Protein AF-A0A224YDE0-F1 (afdb_monomer_lite)

InterPro domains:
  IPR012674 Calycin [G3DSA:2.40.128.20] (40-228)

Secondary structure (DSSP, 8-state):
--------------------PPPPSS--TTGGGGG--THHHHT-SS-EEEEEE-TT--TTT-EEEEE-EEEEETTEEEEEEEEEE--TT-SS-EEEEEEEEEEEE--TTS--EEEEES-HHHHHH----------------------------------EEEEEEEE-SSEEEEE---TTS-B-EEEEEEGGGSSS--HHHHHHHHHHBPSP-B-HHHHHHHHHHHHHHHHHHHHS-------

Sequence (243 aa):
MLGILTCLLADVVVRAAAATAEPPMYADSYEAYRYEDASKVLQYTDDIYLYRASYGWGPGNTRCMKSTFLKKEGKMVHRTLEYYGIPVQSTQFQYNVMNLWMKVIKPEKSQPYIYASQEKNKVQKKTPEKLKDKQTDMVPTVVAPRAEDDEETTVSQKDYVEYVLYADDKCVLIGHYNQTGRVACYLWVTSAAVNNPLSHCNFIITALCVNPIYNAYKYEEKTCKDFDVIFKRQHSPRIQAPV

Foldseek 3Di:
DDDDDDDPDDPPPPPPPPPCDPPDPDDDPCPQLVFQDCQLVLPPQAKKWQFKWFPPDDCAAWARWIKHWDDDDDQKTWIKTWTWGAPPPGPDTAIDIATKIWGWADAPSDFIKIKIFSDPVVRVPDHRDHPPPPPPPPDPDDDDDDDDDPDPDDPPRDIDIWTWSGDDNFKTKTFDDDPVQATTIIIMGGPVCSVPPDPVSVVSCVRRHHDDMDRRCVVCVVVVVVCCVVHVVVVPPPPPPDD

Organism: NCBI:txid60191

pLDDT: mean 84.54, std 17.46, range [41.81, 98.75]

Structure (mmCIF, N/CA/C/O backbone):
data_AF-A0A224YDE0-F1
#
_entry.id   AF-A0A224YDE0-F1
#
loop_
_atom_site.group_PDB
_atom_site.id
_atom_site.type_symbol
_atom_site.label_atom_id
_atom_site.label_alt_id
_atom_site.label_comp_id
_atom_site.label_asym_id
_atom_site.label_entity_id
_atom_site.label_seq_id
_atom_site.pdbx_PDB_ins_code
_atom_site.Cartn_x
_atom_site.Cartn_y
_atom_site.Cartn_z
_atom_site.occupancy
_atom_site.B_iso_or_equiv
_atom_site.auth_seq_id
_atom_site.auth_comp_id
_atom_site.auth_asym_id
_atom_site.auth_atom_id
_atom_site.pdbx_PDB_model_num
ATOM 1 N N . MET A 1 1 ? -36.334 -48.550 54.888 1.00 48.16 1 MET A N 1
ATOM 2 C CA . MET A 1 1 ? -35.371 -47.428 54.839 1.00 48.16 1 MET A CA 1
ATOM 3 C C . MET A 1 1 ? -35.559 -46.765 53.480 1.00 48.16 1 MET A C 1
ATOM 5 O O . MET A 1 1 ? -35.032 -47.285 52.515 1.00 48.16 1 MET A O 1
ATOM 9 N N . LEU A 1 2 ? -36.515 -45.868 53.228 1.00 50.66 2 LEU A N 1
ATOM 10 C CA . LEU A 1 2 ? -36.847 -44.567 53.834 1.00 50.66 2 LEU A CA 1
ATOM 11 C C . LEU A 1 2 ? -35.648 -43.609 53.963 1.00 50.66 2 LEU A C 1
ATOM 13 O O . LEU A 1 2 ? -34.835 -43.768 54.865 1.00 50.66 2 LEU A O 1
ATOM 17 N N . GLY A 1 3 ? -35.610 -42.626 53.057 1.00 49.12 3 GLY A N 1
ATOM 18 C CA . GLY A 1 3 ? -34.755 -41.433 53.031 1.00 49.12 3 GLY A CA 1
ATOM 19 C C . GLY A 1 3 ? -35.000 -40.697 51.698 1.00 49.12 3 GLY A C 1
ATOM 20 O O . GLY A 1 3 ? -34.479 -41.149 50.688 1.00 49.12 3 GLY A O 1
ATOM 21 N N . ILE A 1 4 ? -35.989 -39.796 51.538 1.00 53.03 4 ILE A N 1
ATOM 22 C CA . ILE A 1 4 ? -36.041 -38.385 52.007 1.00 53.03 4 ILE A CA 1
ATOM 23 C C . ILE A 1 4 ? -34.818 -37.632 51.444 1.00 53.03 4 ILE A C 1
ATOM 25 O O . ILE A 1 4 ? -33.706 -38.076 51.672 1.00 53.03 4 ILE A O 1
ATOM 29 N N . LEU A 1 5 ? -34.857 -36.491 50.756 1.00 53.78 5 LEU A N 1
ATOM 30 C CA . LEU A 1 5 ? -35.859 -35.497 50.366 1.00 53.78 5 LEU A CA 1
ATOM 31 C C . LEU A 1 5 ? -35.017 -34.342 49.768 1.00 53.78 5 LEU A C 1
ATOM 33 O O . LEU A 1 5 ? -33.887 -34.132 50.203 1.00 53.78 5 LEU A O 1
ATOM 37 N N . THR A 1 6 ? -35.598 -33.554 48.860 1.00 55.84 6 THR A N 1
ATOM 38 C CA . THR A 1 6 ? -35.250 -32.141 48.571 1.00 55.84 6 THR A CA 1
ATOM 39 C C . THR A 1 6 ? -33.840 -31.783 48.080 1.00 55.84 6 THR A C 1
ATOM 41 O O . THR A 1 6 ? -32.886 -31.741 48.844 1.00 55.84 6 THR A O 1
ATOM 44 N N . CYS A 1 7 ? -33.773 -31.289 46.840 1.00 50.59 7 CYS A N 1
ATOM 45 C CA . CYS A 1 7 ? -33.556 -29.853 46.616 1.00 50.59 7 CYS A CA 1
ATOM 46 C C . CYS A 1 7 ? -33.942 -29.477 45.177 1.00 50.59 7 CYS A C 1
ATOM 48 O O . CYS A 1 7 ? -33.133 -29.506 44.255 1.00 50.59 7 CYS A O 1
ATOM 50 N N . LEU A 1 8 ? -35.221 -29.129 45.013 1.00 54.94 8 LEU A N 1
ATOM 51 C CA . LEU A 1 8 ? -35.714 -28.265 43.942 1.00 54.94 8 LEU A CA 1
ATOM 52 C C . LEU A 1 8 ? -35.109 -26.872 44.168 1.00 54.94 8 LEU A C 1
ATOM 54 O O . LEU A 1 8 ? -35.674 -26.069 44.907 1.00 54.94 8 LEU A O 1
ATOM 58 N N . LEU A 1 9 ? -33.940 -26.599 43.591 1.00 59.00 9 LEU A N 1
ATOM 59 C CA . LEU A 1 9 ? -33.462 -25.227 43.455 1.00 59.00 9 LEU A CA 1
ATOM 60 C C . LEU A 1 9 ? -34.018 -24.676 42.149 1.00 59.00 9 LEU A C 1
ATOM 62 O O . LEU A 1 9 ? -33.768 -25.202 41.070 1.00 59.00 9 LEU A O 1
ATOM 66 N N . ALA A 1 10 ? -34.857 -23.662 42.314 1.00 54.78 10 ALA A N 1
ATOM 67 C CA . ALA A 1 10 ? -35.590 -22.979 41.276 1.00 54.78 10 ALA A CA 1
ATOM 68 C C . ALA A 1 10 ? -34.650 -22.435 40.192 1.00 54.78 10 ALA A C 1
ATOM 70 O O . ALA A 1 10 ? -33.786 -21.603 40.474 1.00 54.78 10 ALA A O 1
ATOM 71 N N . ASP A 1 11 ? -34.888 -22.850 38.948 1.00 53.88 11 ASP A N 1
ATOM 72 C CA . ASP A 1 11 ? -34.455 -22.123 37.762 1.00 53.88 11 ASP A CA 1
ATOM 73 C C . ASP A 1 11 ? -35.135 -20.750 37.771 1.00 53.88 11 ASP A C 1
ATOM 75 O O . ASP A 1 11 ? -36.238 -20.555 37.251 1.00 53.88 11 ASP A O 1
ATOM 79 N N . VAL A 1 12 ? -34.485 -19.772 38.400 1.00 57.97 12 VAL A N 1
ATOM 80 C CA . VAL A 1 12 ? -34.820 -18.363 38.217 1.00 57.97 12 VAL A CA 1
ATOM 81 C C . VAL A 1 12 ? -34.374 -18.001 36.805 1.00 57.97 12 VAL A C 1
ATOM 83 O O . VAL A 1 12 ? -33.272 -17.507 36.573 1.00 57.97 12 VAL A O 1
ATOM 86 N N . VAL A 1 13 ? -35.241 -18.287 35.835 1.00 63.78 13 VAL A N 1
ATOM 87 C CA . VAL A 1 13 ? -35.118 -17.795 34.466 1.00 63.78 13 VAL A CA 1
ATOM 88 C C . VAL A 1 13 ? -35.335 -16.284 34.522 1.00 63.78 13 VAL A C 1
ATOM 90 O O . VAL A 1 13 ? -36.449 -15.787 34.350 1.00 63.78 13 VAL A O 1
ATOM 93 N N . VAL A 1 14 ? -34.263 -15.533 34.784 1.00 60.72 14 VAL A N 1
ATOM 94 C CA . VAL A 1 14 ? -34.225 -14.088 34.551 1.00 60.72 14 VAL A CA 1
ATOM 95 C C . VAL A 1 14 ? -34.320 -13.897 33.040 1.00 60.72 14 VAL A C 1
ATOM 97 O O . VAL A 1 14 ? -33.318 -13.849 32.330 1.00 60.72 14 VAL A O 1
ATOM 100 N N . ARG A 1 15 ? -35.551 -13.830 32.520 1.00 54.84 15 ARG A N 1
ATOM 101 C CA . ARG A 1 15 ? -35.815 -13.286 31.189 1.00 54.84 15 ARG A CA 1
ATOM 102 C C . ARG A 1 15 ? -35.484 -11.803 31.267 1.00 54.84 15 ARG A C 1
ATOM 104 O O . ARG A 1 15 ? -36.350 -10.988 31.570 1.00 54.84 15 ARG A O 1
ATOM 111 N N . ALA A 1 16 ? -34.216 -11.465 31.047 1.00 64.19 16 ALA A N 1
ATOM 112 C CA . ALA A 1 16 ? -33.833 -10.109 30.711 1.00 64.19 16 ALA A CA 1
ATOM 113 C C . ALA A 1 16 ? -34.690 -9.721 29.503 1.00 64.19 16 ALA A C 1
ATOM 115 O O . ALA A 1 16 ? -34.541 -10.291 28.421 1.00 64.19 16 ALA A O 1
ATOM 116 N N . ALA A 1 17 ? -35.665 -8.838 29.723 1.00 59.81 17 ALA A N 1
ATOM 117 C CA . ALA A 1 17 ? -36.426 -8.242 28.647 1.00 59.81 17 ALA A CA 1
ATOM 118 C C . ALA A 1 17 ? -35.399 -7.560 27.746 1.00 59.81 17 ALA A C 1
ATOM 120 O O . ALA A 1 17 ? -34.781 -6.572 28.142 1.00 59.81 17 ALA A O 1
ATOM 121 N N . ALA A 1 18 ? -35.149 -8.155 26.580 1.00 61.69 18 ALA A N 1
ATOM 122 C CA . ALA A 1 18 ? -34.363 -7.533 25.539 1.00 61.69 18 ALA A CA 1
ATOM 123 C C . ALA A 1 18 ? -35.108 -6.251 25.178 1.00 61.69 18 ALA A C 1
ATOM 125 O O . ALA A 1 18 ? -36.126 -6.296 24.489 1.00 61.69 18 ALA A O 1
ATOM 126 N N . ALA A 1 19 ? -34.661 -5.130 25.742 1.00 59.41 19 ALA A N 1
ATOM 127 C CA . ALA A 1 19 ? -35.129 -3.821 25.349 1.00 59.41 19 ALA A CA 1
ATOM 128 C C . ALA A 1 19 ? -34.914 -3.743 23.838 1.00 59.41 19 ALA A C 1
ATOM 130 O O . ALA A 1 19 ? -33.778 -3.782 23.362 1.00 59.41 19 ALA A O 1
ATOM 131 N N . THR A 1 20 ? -36.013 -3.743 23.089 1.00 64.94 20 THR A N 1
ATOM 132 C CA . THR A 1 20 ? -36.015 -3.600 21.639 1.00 64.94 20 THR A CA 1
ATOM 133 C C . THR A 1 20 ? -35.614 -2.165 21.340 1.00 64.94 20 THR A C 1
ATOM 135 O O . THR A 1 20 ? -36.468 -1.303 21.152 1.00 64.94 20 THR A O 1
ATOM 138 N N . ALA A 1 21 ? -34.312 -1.884 21.398 1.00 80.56 21 ALA A N 1
ATOM 139 C CA . ALA A 1 21 ? -33.768 -0.647 20.875 1.00 80.56 21 ALA A CA 1
ATOM 140 C C . ALA A 1 21 ? -34.196 -0.561 19.408 1.00 80.56 21 ALA A C 1
ATOM 142 O O . ALA A 1 21 ? -33.912 -1.471 18.624 1.00 80.56 21 ALA A O 1
ATOM 143 N N . GLU A 1 22 ? -34.942 0.489 19.069 1.00 80.75 22 GLU A N 1
ATOM 144 C CA . GLU A 1 22 ? -35.289 0.770 17.683 1.00 80.75 22 GLU A CA 1
ATOM 145 C C . GLU A 1 22 ? -33.997 0.821 16.855 1.00 80.75 22 GLU A C 1
ATOM 147 O O . GLU A 1 22 ? -32.983 1.353 17.330 1.00 80.75 22 GLU A O 1
ATOM 152 N N . PRO A 1 23 ? -33.983 0.227 15.649 1.00 85.00 23 PRO A N 1
ATOM 153 C CA . PRO A 1 23 ? -32.794 0.245 14.815 1.00 85.00 23 PRO A CA 1
ATOM 154 C C . PRO A 1 23 ? -32.394 1.702 14.537 1.00 85.00 23 PRO A C 1
ATOM 156 O O . PRO A 1 23 ? -33.268 2.537 14.284 1.00 85.00 23 PRO A O 1
ATOM 159 N N . PRO A 1 24 ? -31.093 2.037 14.585 1.00 90.06 24 PRO A N 1
ATOM 160 C CA . PRO A 1 24 ? -30.657 3.400 14.328 1.00 90.06 24 PRO A CA 1
ATOM 161 C C . PRO A 1 24 ? -31.049 3.817 12.904 1.00 90.06 24 PRO A C 1
ATOM 163 O O . PRO A 1 24 ? -30.897 3.049 11.957 1.00 90.06 24 PRO A O 1
ATOM 166 N N . MET A 1 25 ? -31.539 5.051 12.749 1.00 93.50 25 MET A N 1
ATOM 167 C CA . MET A 1 25 ? -31.924 5.607 11.442 1.00 93.50 25 MET A CA 1
ATOM 168 C C . MET A 1 25 ? -30.723 5.769 10.492 1.00 93.50 25 MET A C 1
ATOM 170 O O . MET A 1 25 ? -30.889 5.730 9.274 1.00 93.50 25 MET A O 1
ATOM 174 N N . TYR A 1 26 ? -29.520 5.950 11.041 1.00 93.25 26 TYR A N 1
ATOM 175 C CA . TYR A 1 26 ? -28.285 6.134 10.285 1.00 93.25 26 TYR A CA 1
ATOM 176 C C . TYR A 1 26 ? -27.288 5.015 10.572 1.00 93.25 26 TYR A C 1
ATOM 178 O O . TYR A 1 26 ? -27.276 4.439 11.661 1.00 93.25 26 TYR A O 1
ATOM 186 N N . ALA A 1 27 ? -26.427 4.748 9.591 1.00 91.69 27 ALA A N 1
ATOM 187 C CA . ALA A 1 27 ? -25.264 3.893 9.775 1.00 91.69 27 ALA A CA 1
ATOM 188 C C . ALA A 1 27 ? -24.344 4.448 10.877 1.00 91.69 27 ALA A C 1
ATOM 190 O O . ALA A 1 27 ? -24.279 5.659 11.106 1.00 91.69 27 ALA A O 1
ATOM 191 N N . ASP A 1 28 ? -23.611 3.555 11.540 1.00 92.25 28 ASP A N 1
ATOM 192 C CA . ASP A 1 28 ? -22.558 3.946 12.477 1.00 92.25 28 ASP A CA 1
ATOM 193 C C . ASP A 1 28 ? -21.492 4.750 11.713 1.00 92.25 28 ASP A C 1
ATOM 195 O O . ASP A 1 28 ? -20.970 4.297 10.692 1.00 92.25 28 ASP A O 1
ATOM 199 N N . SER A 1 29 ? -21.143 5.942 12.209 1.00 89.69 29 SER A N 1
ATOM 200 C CA . SER A 1 29 ? -20.132 6.815 11.592 1.00 89.69 29 SER A CA 1
ATOM 201 C C . SER A 1 29 ? -18.760 6.149 11.443 1.00 89.69 29 SER A C 1
ATOM 203 O O . SER A 1 29 ? -17.932 6.614 10.665 1.00 89.69 29 SER A O 1
ATOM 205 N N . TYR A 1 30 ? -18.508 5.070 12.186 1.00 93.12 30 TYR A N 1
ATOM 206 C CA . TYR A 1 30 ? -17.271 4.295 12.163 1.00 93.12 30 TYR A CA 1
ATOM 207 C C . TYR A 1 30 ? -17.416 2.943 11.451 1.00 93.12 30 TYR A C 1
ATOM 209 O O . TYR A 1 30 ? -16.475 2.146 11.454 1.00 93.12 30 TYR A O 1
ATOM 217 N N . GLU A 1 31 ? -18.569 2.658 10.835 1.00 94.62 31 GLU A N 1
ATOM 218 C CA . GLU A 1 31 ? -18.805 1.400 10.121 1.00 94.62 31 GLU A CA 1
ATOM 219 C C . GLU A 1 31 ? -17.802 1.195 8.980 1.00 94.62 31 GLU A C 1
ATOM 221 O O . GLU A 1 31 ? -17.305 0.084 8.793 1.00 94.62 31 GLU A O 1
ATOM 226 N N . ALA A 1 32 ? -17.438 2.273 8.279 1.00 93.00 32 ALA A N 1
ATOM 227 C CA . ALA A 1 32 ? -16.471 2.243 7.183 1.00 93.00 32 ALA A CA 1
ATOM 228 C C . ALA A 1 32 ? -15.125 1.619 7.596 1.00 93.00 32 ALA A C 1
ATOM 230 O O . ALA A 1 32 ? -14.567 0.807 6.860 1.00 93.00 32 ALA A O 1
ATOM 231 N N . TYR A 1 33 ? -14.654 1.888 8.820 1.00 94.75 33 TYR A N 1
ATOM 232 C CA . TYR A 1 33 ? -13.358 1.408 9.318 1.00 94.75 33 TYR A CA 1
ATOM 233 C C . TYR A 1 33 ? -13.290 -0.119 9.464 1.00 94.75 33 TYR A C 1
ATOM 235 O O . TYR A 1 33 ? -12.202 -0.694 9.559 1.00 94.75 33 TYR A O 1
ATOM 243 N N . ARG A 1 34 ? -14.438 -0.812 9.440 1.00 95.00 34 ARG A N 1
ATOM 244 C CA . ARG A 1 34 ? -14.499 -2.284 9.411 1.00 95.00 34 ARG A CA 1
ATOM 245 C C . ARG A 1 34 ? -13.979 -2.862 8.094 1.00 95.00 34 ARG A C 1
ATOM 247 O O . ARG A 1 34 ? -13.525 -4.004 8.083 1.00 95.00 34 ARG A O 1
ATOM 254 N N . TYR A 1 35 ? -14.004 -2.072 7.023 1.00 96.88 35 TYR A N 1
ATOM 255 C CA . TYR A 1 35 ? -13.539 -2.444 5.688 1.00 96.88 35 TYR A CA 1
ATOM 256 C C . TYR A 1 35 ? -12.134 -1.911 5.377 1.00 96.88 35 TYR A C 1
ATOM 258 O O . TYR A 1 35 ? -11.692 -1.991 4.240 1.00 96.88 35 TYR A O 1
ATOM 266 N N . GLU A 1 36 ? -11.417 -1.366 6.362 1.00 96.81 36 GLU A N 1
ATOM 267 C CA . GLU A 1 36 ? -10.111 -0.713 6.175 1.00 96.81 36 GLU A CA 1
ATOM 268 C C . GLU A 1 36 ? -8.959 -1.532 6.805 1.00 96.81 36 GLU A C 1
ATOM 270 O O . GLU A 1 36 ? -7.911 -1.008 7.186 1.00 96.81 36 GLU A O 1
ATOM 275 N N . ASP A 1 37 ? -9.124 -2.857 6.931 1.00 97.56 37 ASP A N 1
ATOM 276 C CA . ASP A 1 37 ? -8.085 -3.745 7.465 1.00 97.56 37 ASP A CA 1
ATOM 277 C C . ASP A 1 37 ? -7.139 -4.302 6.391 1.00 97.56 37 ASP A C 1
ATOM 279 O O . ASP A 1 37 ? -7.313 -5.411 5.884 1.00 97.56 37 ASP A O 1
ATOM 283 N N . ALA A 1 38 ? -6.048 -3.583 6.131 1.00 98.19 38 ALA A N 1
ATOM 284 C CA . ALA A 1 38 ? -5.005 -4.005 5.193 1.00 98.19 38 ALA A CA 1
ATOM 285 C C . ALA A 1 38 ? -4.175 -5.230 5.646 1.00 98.19 38 ALA A C 1
ATOM 287 O O . ALA A 1 38 ? -3.258 -5.655 4.938 1.00 98.19 38 ALA A O 1
ATOM 288 N N . SER A 1 39 ? -4.451 -5.816 6.820 1.00 98.19 39 SER A N 1
ATOM 289 C CA . SER A 1 39 ? -3.610 -6.869 7.403 1.00 98.19 39 SER A CA 1
ATOM 290 C C . SER A 1 39 ? -3.506 -8.107 6.515 1.00 98.19 39 SER A C 1
ATOM 292 O O . SER A 1 39 ? -2.442 -8.724 6.490 1.00 98.19 39 SER A O 1
ATOM 294 N N . LYS A 1 40 ? -4.580 -8.477 5.803 1.00 98.06 40 LYS A N 1
ATOM 295 C CA . LYS A 1 40 ? -4.592 -9.653 4.918 1.00 98.06 40 LYS A CA 1
ATOM 296 C C . LYS A 1 40 ? -3.678 -9.455 3.709 1.00 98.06 40 LYS A C 1
ATOM 298 O O . LYS A 1 40 ? -2.817 -10.293 3.469 1.00 98.06 40 LYS A O 1
ATOM 303 N N . VAL A 1 41 ? -3.793 -8.316 3.024 1.00 98.38 41 VAL A N 1
ATOM 304 C CA . VAL A 1 41 ? -2.957 -7.991 1.855 1.00 98.38 41 VAL A CA 1
ATOM 305 C C . VAL A 1 41 ? -1.493 -7.834 2.239 1.00 98.38 41 VAL A C 1
ATOM 307 O O . VAL A 1 41 ? -0.626 -8.367 1.554 1.00 98.38 41 VAL A O 1
ATOM 310 N N . LEU A 1 42 ? -1.183 -7.172 3.360 1.00 98.12 42 LEU A N 1
ATOM 311 C CA . LEU A 1 42 ? 0.211 -7.050 3.797 1.00 98.12 42 LEU A CA 1
ATOM 312 C C . LEU A 1 42 ? 0.837 -8.412 4.121 1.00 98.12 42 LEU A C 1
ATOM 314 O O . LEU A 1 42 ? 2.017 -8.619 3.849 1.00 98.12 42 LEU A O 1
ATOM 318 N N . GLN A 1 43 ? 0.062 -9.345 4.677 1.00 98.38 43 GLN A N 1
ATOM 319 C CA . GLN A 1 43 ? 0.520 -10.699 5.005 1.00 98.38 43 GLN A CA 1
ATOM 320 C C . GLN A 1 43 ? 0.527 -11.660 3.811 1.00 98.38 43 GLN A C 1
ATOM 322 O O . GLN A 1 43 ? 0.966 -12.797 3.972 1.00 98.38 43 GLN A O 1
ATOM 327 N N . TYR A 1 44 ? 0.059 -11.229 2.638 1.00 98.56 44 TYR A N 1
ATOM 328 C CA . TYR A 1 44 ? 0.073 -12.039 1.427 1.00 98.56 44 TYR A CA 1
ATOM 329 C C . TYR A 1 44 ? 1.514 -12.418 1.058 1.00 98.56 44 TYR A C 1
ATOM 331 O O . TYR A 1 44 ? 2.374 -11.545 0.962 1.00 98.56 44 TYR A O 1
ATOM 339 N N . THR A 1 45 ? 1.801 -13.709 0.903 1.00 98.38 45 THR A N 1
ATOM 340 C CA . THR A 1 45 ? 3.182 -14.214 0.801 1.00 98.38 45 THR A CA 1
ATOM 341 C C . THR A 1 45 ? 3.827 -14.002 -0.559 1.00 98.38 45 THR A C 1
ATOM 343 O O . THR A 1 45 ? 5.051 -14.026 -0.636 1.00 98.38 45 THR A O 1
ATOM 346 N N . ASP A 1 46 ? 3.045 -13.768 -1.612 1.00 98.50 46 ASP A N 1
ATOM 347 C CA . ASP A 1 46 ? 3.612 -13.447 -2.921 1.00 98.50 46 ASP A CA 1
ATOM 348 C C . ASP A 1 46 ? 3.659 -11.927 -3.141 1.00 98.50 46 ASP A C 1
ATOM 350 O O . ASP A 1 46 ? 3.419 -11.110 -2.238 1.00 98.50 46 ASP A O 1
ATOM 354 N N . ASP A 1 47 ? 3.980 -11.547 -4.374 1.00 98.50 47 ASP A N 1
ATOM 355 C CA . ASP A 1 47 ? 4.037 -10.163 -4.811 1.00 98.50 47 ASP A CA 1
ATOM 356 C C . ASP A 1 47 ? 2.663 -9.481 -4.721 1.00 98.50 47 ASP A C 1
ATOM 358 O O . ASP A 1 47 ? 1.616 -10.046 -5.055 1.00 98.50 47 ASP A O 1
ATOM 362 N N . ILE A 1 48 ? 2.688 -8.215 -4.319 1.00 98.62 48 ILE A N 1
ATOM 363 C CA . ILE A 1 48 ? 1.579 -7.275 -4.482 1.00 98.62 48 ILE A CA 1
ATOM 364 C C . ILE A 1 48 ? 2.031 -6.172 -5.440 1.00 98.62 48 ILE A C 1
ATOM 366 O O . ILE A 1 48 ? 3.174 -5.720 -5.374 1.00 98.62 48 ILE A O 1
ATOM 370 N N . TYR A 1 49 ? 1.153 -5.737 -6.335 1.00 98.38 49 TYR A N 1
ATOM 371 C CA . TYR A 1 49 ? 1.474 -4.791 -7.402 1.00 98.38 49 TYR A CA 1
ATOM 372 C C . TYR A 1 49 ? 0.651 -3.521 -7.263 1.00 98.38 49 TYR A C 1
ATOM 374 O O . TYR A 1 49 ? -0.534 -3.582 -6.924 1.00 98.38 49 TYR A O 1
ATOM 382 N N . LEU A 1 50 ? 1.254 -2.378 -7.591 1.00 97.94 50 LEU A N 1
ATOM 383 C CA . LEU A 1 50 ? 0.496 -1.154 -7.803 1.00 97.94 50 LEU A CA 1
ATOM 384 C C . LEU A 1 50 ? -0.331 -1.320 -9.079 1.00 97.94 50 LEU A C 1
ATOM 386 O O . LEU A 1 50 ? 0.191 -1.300 -10.193 1.00 97.94 50 LEU A O 1
ATOM 390 N N . TYR A 1 51 ? -1.635 -1.508 -8.917 1.00 98.19 51 TYR A N 1
ATOM 391 C CA . TYR A 1 51 ? -2.534 -1.796 -10.024 1.00 98.19 51 TYR A CA 1
ATOM 392 C C . TYR A 1 51 ? -3.032 -0.516 -10.694 1.00 98.19 51 TYR A C 1
ATOM 394 O O . TYR A 1 51 ? -3.008 -0.401 -11.923 1.00 98.19 51 TYR A O 1
ATOM 402 N N . ARG A 1 52 ? -3.455 0.462 -9.885 1.00 97.88 52 ARG A N 1
ATOM 403 C CA . ARG A 1 52 ? -3.951 1.767 -10.336 1.00 97.88 52 ARG A CA 1
ATOM 404 C C . ARG A 1 52 ? -3.511 2.876 -9.392 1.00 97.88 52 ARG A C 1
ATOM 406 O O . ARG A 1 52 ? -3.392 2.653 -8.192 1.00 97.88 52 ARG A O 1
ATOM 413 N N . ALA A 1 53 ? -3.346 4.073 -9.935 1.00 96.94 53 ALA A N 1
ATOM 414 C CA . ALA A 1 53 ? -3.033 5.270 -9.168 1.00 96.94 53 ALA A CA 1
ATOM 415 C C . ALA A 1 53 ? -3.855 6.452 -9.688 1.00 96.94 53 ALA A C 1
ATOM 417 O O . ALA A 1 53 ? -4.057 6.583 -10.894 1.00 96.94 53 ALA A O 1
ATOM 418 N N . SER A 1 54 ? -4.362 7.290 -8.793 1.00 95.19 54 SER A N 1
ATOM 419 C CA . SER A 1 54 ? -5.095 8.499 -9.170 1.00 95.19 54 SER A CA 1
ATOM 420 C C . SER A 1 54 ? -4.155 9.661 -9.516 1.00 95.19 54 SER A C 1
ATOM 422 O O . SER A 1 54 ? -2.929 9.552 -9.418 1.00 95.19 54 SER A O 1
ATOM 424 N N . TYR A 1 55 ? -4.743 10.818 -9.835 1.00 85.88 55 TYR A N 1
ATOM 425 C CA . TYR A 1 55 ? -4.021 12.088 -9.915 1.00 85.88 55 TYR A CA 1
ATOM 426 C C . TYR A 1 55 ? -3.154 12.333 -8.665 1.00 85.88 55 TYR A C 1
ATOM 428 O O . TYR A 1 55 ? -3.568 12.017 -7.547 1.00 85.88 55 TYR A O 1
ATOM 436 N N . GLY A 1 56 ? -1.955 12.888 -8.866 1.00 80.38 56 GLY A N 1
ATOM 437 C CA . GLY A 1 56 ? -0.942 13.110 -7.825 1.00 80.38 56 GLY A CA 1
ATOM 438 C C . GLY A 1 56 ? 0.186 12.074 -7.823 1.00 80.38 56 GLY A C 1
ATOM 439 O O . GLY A 1 56 ? 1.278 12.363 -7.338 1.00 80.38 56 GLY A O 1
ATOM 440 N N . TRP A 1 57 ? -0.029 10.906 -8.432 1.00 83.44 57 TRP A N 1
ATOM 441 C CA . TRP A 1 57 ? 1.046 9.949 -8.671 1.00 83.44 57 TRP A CA 1
ATOM 442 C C . TRP A 1 57 ? 1.916 10.375 -9.856 1.00 83.44 57 TRP A C 1
ATOM 444 O O . TRP A 1 57 ? 1.399 10.683 -10.930 1.00 83.44 57 TRP A O 1
ATOM 454 N N . GLY A 1 58 ? 3.237 10.374 -9.672 1.00 81.56 58 GLY A N 1
ATOM 455 C CA . GLY A 1 58 ? 4.205 10.729 -10.708 1.00 81.56 58 GLY A CA 1
ATOM 456 C C . GLY A 1 58 ? 4.792 9.497 -11.409 1.00 81.56 58 GLY A C 1
ATOM 457 O O . GLY A 1 58 ? 5.852 9.040 -10.977 1.00 81.56 58 GLY A O 1
ATOM 458 N N . PRO A 1 59 ? 4.213 8.998 -12.525 1.00 74.94 59 PRO A N 1
ATOM 459 C CA . PRO A 1 59 ? 4.748 7.843 -13.266 1.00 74.94 59 PRO A CA 1
ATOM 460 C C . PRO A 1 59 ? 6.172 8.057 -13.794 1.00 74.94 59 PRO A C 1
ATOM 462 O O . PRO A 1 59 ? 6.863 7.107 -14.147 1.00 74.94 59 PRO A O 1
ATOM 465 N N . GLY A 1 60 ? 6.627 9.309 -13.903 1.00 76.31 60 GLY A N 1
ATOM 466 C CA . GLY A 1 60 ? 8.004 9.613 -14.297 1.00 76.31 60 GLY A CA 1
ATOM 467 C C . GLY A 1 60 ? 9.039 9.149 -13.268 1.00 76.31 60 GLY A C 1
ATOM 468 O O . GLY A 1 60 ? 10.139 8.761 -13.650 1.00 76.31 60 GLY A O 1
ATOM 469 N N . ASN A 1 61 ? 8.670 9.132 -11.985 1.00 83.69 61 ASN A N 1
ATOM 470 C CA . ASN A 1 61 ? 9.607 8.910 -10.883 1.00 83.69 61 ASN A CA 1
ATOM 471 C C . ASN A 1 61 ? 9.510 7.506 -10.290 1.00 83.69 61 ASN A C 1
ATOM 473 O O . ASN A 1 61 ? 10.454 7.049 -9.653 1.00 83.69 61 ASN A O 1
ATOM 477 N N . THR A 1 62 ? 8.383 6.826 -10.485 1.00 90.56 62 THR A N 1
ATOM 478 C CA . THR A 1 62 ? 8.137 5.489 -9.944 1.00 90.56 62 THR A CA 1
ATOM 479 C C . THR A 1 62 ? 7.316 4.684 -10.940 1.00 90.56 62 THR A C 1
ATOM 481 O O . THR A 1 62 ? 6.190 5.065 -11.238 1.00 90.56 62 THR A O 1
ATOM 484 N N . ARG A 1 63 ? 7.867 3.580 -11.443 1.00 94.69 63 ARG A N 1
ATOM 485 C CA . ARG A 1 63 ? 7.230 2.647 -12.383 1.00 94.69 63 ARG A CA 1
ATOM 486 C C . ARG A 1 63 ? 7.383 1.215 -11.907 1.00 94.69 63 ARG A C 1
ATOM 488 O O . ARG A 1 63 ? 8.321 0.904 -11.171 1.00 94.69 63 ARG A O 1
ATOM 495 N N . CYS A 1 64 ? 6.504 0.339 -12.382 1.00 96.12 64 CYS A N 1
ATOM 496 C CA . CYS A 1 64 ? 6.547 -1.099 -12.124 1.00 96.12 64 CYS A CA 1
ATOM 497 C C . CYS A 1 64 ? 6.583 -1.424 -10.631 1.00 96.12 64 CYS A C 1
ATOM 499 O O . CYS A 1 64 ? 7.279 -2.348 -10.208 1.00 96.12 64 CYS A O 1
ATOM 501 N N . MET A 1 65 ? 5.883 -0.620 -9.826 1.00 96.94 65 MET A N 1
ATOM 502 C CA . MET A 1 65 ? 5.934 -0.762 -8.382 1.00 96.94 65 MET A CA 1
ATOM 503 C C . MET A 1 65 ? 5.346 -2.109 -7.970 1.00 96.94 65 MET A C 1
ATOM 505 O O . MET A 1 65 ? 4.188 -2.425 -8.267 1.00 96.94 65 MET A O 1
ATOM 509 N N . LYS A 1 66 ? 6.140 -2.879 -7.237 1.00 97.75 66 LYS A N 1
ATOM 510 C CA . LYS A 1 66 ? 5.709 -4.117 -6.602 1.00 97.75 66 LYS A CA 1
ATOM 511 C C . LYS A 1 66 ? 6.311 -4.240 -5.214 1.00 97.75 66 LYS A C 1
ATOM 513 O O . LYS A 1 66 ? 7.297 -3.590 -4.885 1.00 97.75 66 LYS A O 1
ATOM 518 N N . SER A 1 67 ? 5.720 -5.085 -4.390 1.00 98.44 67 SER A N 1
ATOM 519 C CA . SER A 1 67 ? 6.226 -5.368 -3.058 1.00 98.44 67 SER A CA 1
ATOM 520 C C . SER A 1 67 ? 6.253 -6.867 -2.817 1.00 98.44 67 SER A C 1
ATOM 522 O O . SER A 1 67 ? 5.222 -7.534 -2.926 1.00 98.44 67 SER A O 1
ATOM 524 N N . THR A 1 68 ? 7.423 -7.383 -2.454 1.00 98.38 68 THR A N 1
ATOM 525 C CA . THR A 1 68 ? 7.670 -8.811 -2.230 1.00 98.38 68 THR A CA 1
ATOM 526 C C . THR A 1 68 ? 7.680 -9.089 -0.731 1.00 98.38 68 THR A 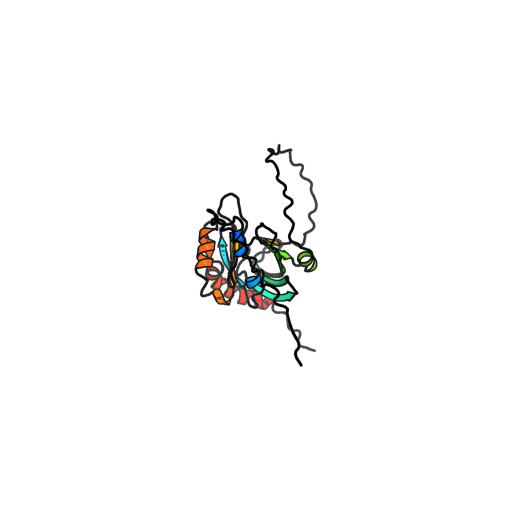C 1
ATOM 528 O O . THR A 1 68 ? 8.284 -8.347 0.047 1.00 98.38 68 THR A O 1
ATOM 531 N N . PHE A 1 69 ? 7.004 -10.146 -0.286 1.00 98.50 69 PHE A N 1
ATOM 532 C CA . PHE A 1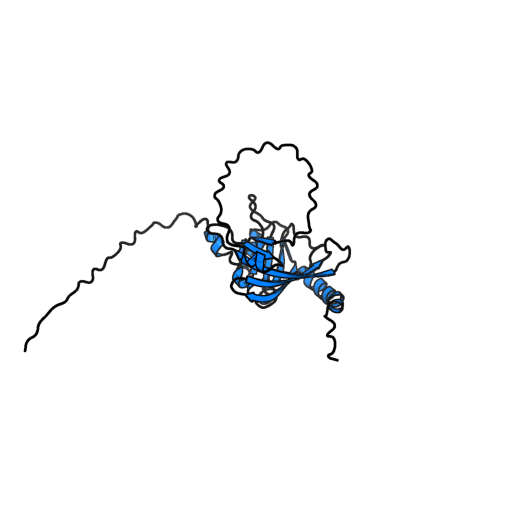 69 ? 7.035 -10.546 1.119 1.00 98.50 69 PHE A CA 1
ATOM 533 C C . PHE A 1 69 ? 8.410 -11.113 1.488 1.00 98.50 69 PHE A C 1
ATOM 535 O O . PHE A 1 69 ? 8.960 -11.938 0.765 1.00 98.50 69 PHE A O 1
ATOM 542 N N . LEU A 1 70 ? 8.952 -10.705 2.637 1.00 97.88 70 LEU A N 1
ATOM 543 C CA . LEU A 1 70 ? 10.192 -11.271 3.172 1.00 97.88 70 LEU A CA 1
ATOM 544 C C . LEU A 1 70 ? 9.915 -12.155 4.385 1.00 97.88 70 LEU A C 1
ATOM 546 O O . LEU A 1 70 ? 10.318 -13.313 4.423 1.00 97.88 70 LEU A O 1
ATOM 550 N N . LYS A 1 71 ? 9.254 -11.601 5.408 1.00 98.25 71 LYS A N 1
ATOM 551 C CA . LYS A 1 71 ? 8.918 -12.332 6.638 1.00 98.25 71 LYS A CA 1
ATOM 552 C C . LYS A 1 71 ? 7.839 -11.627 7.450 1.00 98.25 71 LYS A C 1
ATOM 554 O O . LYS A 1 71 ? 7.579 -10.441 7.271 1.00 98.25 71 LYS A O 1
ATOM 559 N N . LYS A 1 72 ? 7.263 -12.346 8.411 1.00 98.38 72 LYS A N 1
ATOM 560 C CA . LYS A 1 72 ? 6.316 -11.818 9.400 1.00 98.38 72 LYS A CA 1
ATOM 561 C C . LYS A 1 72 ? 6.866 -12.025 10.806 1.00 98.38 72 LYS A C 1
ATOM 563 O O . LYS A 1 72 ? 7.348 -13.105 11.127 1.00 98.38 72 LYS A O 1
ATOM 568 N N . GLU A 1 73 ? 6.743 -11.009 11.653 1.00 98.25 73 GLU A N 1
ATOM 569 C CA . GLU A 1 73 ? 7.109 -11.083 13.067 1.00 98.25 73 GLU A CA 1
ATOM 570 C C . GLU A 1 73 ? 6.006 -10.457 13.928 1.00 98.25 73 GLU A C 1
ATOM 572 O O . GLU A 1 73 ? 5.827 -9.236 13.987 1.00 98.25 73 GLU A O 1
ATOM 577 N N . GLY A 1 74 ? 5.216 -11.310 14.584 1.00 96.88 74 GLY A N 1
ATOM 578 C CA . GLY A 1 74 ? 4.039 -10.880 15.335 1.00 96.88 74 GLY A CA 1
ATOM 579 C C . GLY A 1 74 ? 3.018 -10.175 14.436 1.00 96.88 74 GLY A C 1
ATOM 580 O O . GLY A 1 74 ? 2.460 -10.780 13.521 1.00 96.88 74 GLY A O 1
ATOM 581 N N . LYS A 1 75 ? 2.767 -8.888 14.710 1.00 97.31 75 LYS A N 1
ATOM 582 C CA . LYS A 1 75 ? 1.848 -8.025 13.940 1.00 97.31 75 LYS A CA 1
ATOM 583 C C . LYS A 1 75 ? 2.545 -7.208 12.844 1.00 97.31 75 LYS A C 1
ATOM 585 O O . LYS A 1 75 ? 1.890 -6.404 12.189 1.00 97.31 75 LYS A O 1
ATOM 590 N N . MET A 1 76 ? 3.858 -7.361 12.688 1.00 98.19 76 MET A N 1
ATOM 591 C CA . MET A 1 76 ? 4.643 -6.645 11.687 1.00 98.19 76 MET A CA 1
ATOM 592 C C . MET A 1 76 ? 4.949 -7.561 10.509 1.00 98.19 76 MET A C 1
ATOM 594 O O . MET A 1 76 ? 5.193 -8.758 10.679 1.00 98.19 76 MET A O 1
ATOM 598 N N . VAL A 1 77 ? 4.978 -6.975 9.323 1.00 98.38 77 VAL A N 1
ATOM 599 C CA . VAL A 1 77 ? 5.362 -7.637 8.081 1.00 98.38 77 VAL A CA 1
ATOM 600 C C . VAL A 1 77 ? 6.587 -6.920 7.538 1.00 98.38 77 VAL A C 1
ATOM 602 O O . VAL A 1 77 ? 6.612 -5.698 7.480 1.00 98.38 77 VAL A O 1
ATOM 605 N N . HIS A 1 78 ? 7.603 -7.671 7.147 1.00 98.44 78 HIS A N 1
ATOM 606 C CA . HIS A 1 78 ? 8.755 -7.164 6.423 1.00 98.44 78 HIS A CA 1
ATOM 607 C C . HIS A 1 78 ? 8.558 -7.464 4.939 1.00 98.44 78 HIS A C 1
ATOM 609 O O . HIS A 1 78 ? 8.403 -8.630 4.564 1.00 98.44 78 HIS A O 1
ATOM 615 N N . ARG A 1 79 ? 8.542 -6.426 4.106 1.00 98.44 79 ARG A N 1
ATOM 616 C CA . ARG A 1 79 ? 8.410 -6.543 2.651 1.00 98.44 79 ARG A CA 1
ATOM 617 C C . ARG A 1 79 ? 9.466 -5.697 1.953 1.00 98.44 79 ARG A C 1
ATOM 619 O O . ARG A 1 79 ? 9.940 -4.712 2.517 1.00 98.44 79 ARG A O 1
ATOM 626 N N . THR A 1 80 ? 9.796 -6.048 0.720 1.00 97.75 80 THR A N 1
ATOM 627 C CA . THR A 1 80 ? 10.473 -5.126 -0.191 1.00 97.75 80 THR A CA 1
ATOM 628 C C . THR A 1 80 ? 9.453 -4.174 -0.809 1.00 97.75 80 THR A C 1
ATOM 630 O O . THR A 1 80 ? 8.263 -4.480 -0.885 1.00 97.75 80 THR A O 1
ATOM 633 N N . LEU A 1 81 ? 9.914 -3.024 -1.275 1.00 97.12 81 LEU A N 1
ATOM 634 C CA . LEU A 1 81 ? 9.223 -2.160 -2.214 1.00 97.12 81 LEU A CA 1
ATOM 635 C C . LEU A 1 81 ? 10.187 -1.917 -3.372 1.00 97.12 81 LEU A C 1
ATOM 637 O O . LEU A 1 81 ? 11.221 -1.270 -3.205 1.00 97.12 81 LEU A O 1
ATOM 641 N N . GLU A 1 82 ? 9.867 -2.514 -4.510 1.00 95.62 82 GLU A N 1
ATOM 642 C CA . GLU A 1 82 ? 10.683 -2.567 -5.718 1.00 95.62 82 GLU A CA 1
ATOM 643 C C . GLU A 1 82 ? 10.033 -1.696 -6.788 1.00 95.62 82 GLU A C 1
ATOM 645 O O . GLU A 1 82 ? 8.825 -1.787 -7.017 1.00 95.62 82 GLU A O 1
ATOM 650 N N . TYR A 1 83 ? 10.818 -0.840 -7.434 1.00 95.62 83 TYR A N 1
ATOM 651 C CA . TYR A 1 83 ? 10.332 0.025 -8.506 1.00 95.62 83 TYR A CA 1
ATOM 652 C C . TYR A 1 83 ? 11.478 0.538 -9.370 1.00 95.62 83 TYR A C 1
ATOM 654 O O . TYR A 1 83 ? 12.633 0.595 -8.946 1.00 95.62 83 TYR A O 1
ATOM 662 N N . TYR A 1 84 ? 11.145 0.970 -10.579 1.00 94.75 84 TYR A N 1
ATOM 663 C CA . TYR A 1 84 ? 12.071 1.693 -11.438 1.00 94.75 84 TYR A CA 1
ATOM 664 C C . TYR A 1 84 ? 11.800 3.189 -11.371 1.00 94.75 84 TYR A C 1
ATOM 666 O O . TYR A 1 84 ? 10.646 3.616 -11.390 1.00 94.75 84 TYR A O 1
ATOM 674 N N . GLY A 1 85 ? 12.849 3.995 -11.281 1.00 93.31 85 GLY A N 1
ATOM 675 C CA . GLY A 1 85 ? 12.689 5.424 -11.062 1.00 93.31 85 GLY A CA 1
ATOM 676 C C . GLY A 1 85 ? 13.999 6.185 -11.050 1.00 93.31 85 GLY A C 1
ATOM 677 O O . GLY A 1 85 ? 15.076 5.591 -11.054 1.00 93.31 85 GLY A O 1
ATOM 678 N N . ILE A 1 86 ? 13.890 7.508 -11.014 1.00 88.44 86 ILE A N 1
ATOM 679 C CA . ILE A 1 86 ? 15.026 8.409 -10.832 1.00 88.44 86 ILE A CA 1
ATOM 680 C C . ILE A 1 86 ? 15.056 8.784 -9.343 1.00 88.44 86 ILE A C 1
ATOM 682 O O . ILE A 1 86 ? 14.150 9.488 -8.886 1.00 88.44 86 ILE A O 1
ATOM 686 N N . PRO A 1 87 ? 16.013 8.278 -8.545 1.00 84.38 87 PRO A N 1
ATOM 687 C CA . PRO A 1 87 ? 16.106 8.662 -7.143 1.00 84.38 87 PRO A CA 1
ATOM 688 C C . PRO A 1 87 ? 16.516 10.134 -7.029 1.00 84.38 87 PRO A C 1
ATOM 690 O O . PRO A 1 87 ? 17.181 10.667 -7.909 1.00 84.38 87 PRO A O 1
ATOM 693 N N . VAL A 1 88 ? 16.171 10.786 -5.915 1.00 80.19 88 VAL A N 1
ATOM 694 C CA . VAL A 1 88 ? 16.409 12.233 -5.695 1.00 80.19 88 VAL A CA 1
ATOM 695 C C . VAL A 1 88 ? 17.875 12.640 -5.909 1.00 80.19 88 VAL A C 1
ATOM 697 O O . VAL A 1 88 ? 18.158 13.763 -6.307 1.00 80.19 88 VAL A O 1
ATOM 700 N N . GLN A 1 89 ? 18.808 11.720 -5.660 1.00 84.00 89 GLN A N 1
ATOM 701 C CA . GLN A 1 89 ? 20.253 11.952 -5.721 1.00 84.00 89 GLN A CA 1
ATOM 702 C C . GLN A 1 89 ? 20.889 11.551 -7.065 1.00 84.00 89 GLN A C 1
ATOM 704 O O . GLN A 1 89 ? 22.108 11.605 -7.200 1.00 84.00 89 GLN A O 1
ATOM 709 N N . SER A 1 90 ? 20.100 11.113 -8.052 1.00 84.94 90 SER A N 1
ATOM 710 C CA . SER A 1 90 ? 20.599 10.666 -9.357 1.00 84.94 90 SER A CA 1
ATOM 711 C C . SER A 1 90 ? 19.796 11.293 -10.486 1.00 84.94 90 SER A C 1
ATOM 713 O O . SER A 1 90 ? 18.624 11.610 -10.336 1.00 84.94 90 SER A O 1
ATOM 715 N N . THR A 1 91 ? 20.416 11.431 -11.652 1.00 86.75 91 THR A N 1
ATOM 716 C CA . THR A 1 91 ? 19.724 11.746 -12.912 1.00 86.75 91 THR A CA 1
ATOM 717 C C . THR A 1 91 ? 19.442 10.494 -13.737 1.00 86.75 91 THR A C 1
ATOM 719 O O . THR A 1 91 ? 18.760 10.554 -14.759 1.00 86.75 91 THR A O 1
ATOM 722 N N . GLN A 1 92 ? 19.978 9.349 -13.311 1.00 88.88 92 GLN A N 1
ATOM 723 C CA . GLN A 1 92 ? 19.854 8.094 -14.026 1.00 88.88 92 GLN A CA 1
ATOM 724 C C . GLN A 1 92 ? 18.647 7.312 -13.531 1.00 88.88 92 GLN A C 1
ATOM 726 O O . GLN A 1 92 ? 18.390 7.198 -12.332 1.00 88.88 92 GLN A O 1
ATOM 731 N N . PHE A 1 93 ? 17.936 6.729 -14.487 1.00 88.94 93 PHE A N 1
ATOM 732 C CA . PHE A 1 93 ? 16.877 5.777 -14.221 1.00 88.94 93 PHE A CA 1
ATOM 733 C C . PHE A 1 93 ? 17.484 4.484 -13.671 1.00 88.94 93 PHE A C 1
ATOM 735 O O . PHE A 1 93 ? 18.380 3.904 -14.284 1.00 88.94 93 PHE A O 1
ATOM 742 N N . GLN A 1 94 ? 17.031 4.060 -12.496 1.00 91.88 94 GLN A N 1
ATOM 743 C CA . GLN A 1 94 ? 17.617 2.954 -11.746 1.00 91.88 94 GLN A CA 1
ATOM 744 C C . GLN A 1 94 ? 16.536 2.021 -11.207 1.00 91.88 94 GLN A C 1
ATOM 746 O O . GLN A 1 94 ? 15.364 2.385 -11.072 1.00 91.88 94 GLN A O 1
ATOM 751 N N . TYR A 1 95 ? 16.958 0.801 -10.886 1.00 93.25 95 TYR A N 1
ATOM 752 C CA . TYR A 1 95 ? 16.161 -0.139 -10.117 1.00 93.25 95 TYR A CA 1
ATOM 753 C C . TYR A 1 95 ? 16.353 0.131 -8.626 1.00 93.25 95 TYR A C 1
ATOM 755 O O . TYR A 1 95 ? 17.471 0.071 -8.122 1.00 93.25 95 TYR A O 1
ATOM 763 N N . ASN A 1 96 ? 15.265 0.430 -7.927 1.00 91.94 96 ASN A N 1
ATOM 764 C CA . ASN A 1 96 ? 15.278 0.781 -6.516 1.00 91.94 96 ASN A CA 1
ATOM 765 C C . ASN A 1 96 ? 14.600 -0.324 -5.709 1.00 91.94 96 ASN A C 1
ATOM 767 O O . ASN A 1 96 ? 13.523 -0.799 -6.072 1.00 91.94 96 ASN A O 1
ATOM 771 N N . VAL A 1 97 ? 15.221 -0.700 -4.591 1.00 93.81 97 VAL A N 1
ATOM 772 C CA . VAL A 1 97 ? 14.675 -1.669 -3.638 1.00 93.81 97 VAL A CA 1
ATOM 773 C C . VAL A 1 97 ? 14.745 -1.069 -2.245 1.00 93.81 97 VAL A C 1
ATOM 775 O O . VAL A 1 97 ? 15.817 -0.701 -1.771 1.00 93.81 97 VAL A O 1
ATOM 778 N N . MET A 1 98 ? 13.602 -0.991 -1.572 1.00 94.31 98 MET A N 1
ATOM 779 C CA . MET A 1 98 ? 13.520 -0.580 -0.173 1.00 94.31 98 MET A CA 1
ATOM 780 C C . MET A 1 98 ? 13.016 -1.737 0.678 1.00 94.31 98 MET A C 1
ATOM 782 O O . MET A 1 98 ? 11.986 -2.323 0.370 1.00 94.31 98 MET A O 1
ATOM 786 N N . ASN A 1 99 ? 13.699 -2.041 1.777 1.00 96.50 99 ASN A N 1
ATOM 787 C CA . ASN A 1 99 ? 13.220 -3.013 2.757 1.00 96.50 99 ASN A CA 1
ATOM 788 C C . ASN A 1 99 ? 12.424 -2.278 3.832 1.00 96.50 99 ASN A C 1
ATOM 790 O O . ASN A 1 99 ? 12.973 -1.423 4.523 1.00 96.50 99 ASN A O 1
ATOM 794 N N . LEU A 1 100 ? 11.137 -2.587 3.960 1.00 97.50 100 LEU A N 1
ATOM 795 C CA . LEU A 1 100 ? 10.219 -1.885 4.847 1.00 97.50 100 LEU A CA 1
ATOM 796 C C . LEU A 1 100 ? 9.582 -2.860 5.830 1.00 97.50 100 LEU A C 1
ATOM 798 O O . LEU A 1 100 ? 8.958 -3.856 5.456 1.00 97.50 100 LEU A O 1
ATOM 802 N N . TRP A 1 101 ? 9.703 -2.538 7.111 1.00 98.12 101 TRP A N 1
ATOM 803 C CA . TRP A 1 101 ? 8.827 -3.062 8.144 1.00 98.12 101 TRP A CA 1
ATOM 804 C C . TRP A 1 101 ? 7.512 -2.303 8.078 1.00 98.12 101 TRP A C 1
ATOM 806 O O . TRP A 1 101 ? 7.511 -1.080 8.028 1.00 98.12 101 TRP A O 1
ATOM 816 N N . MET A 1 102 ? 6.401 -3.025 8.075 1.00 98.44 102 MET A N 1
ATOM 817 C CA . MET A 1 102 ? 5.053 -2.494 7.925 1.00 98.44 102 MET A CA 1
ATOM 818 C C . MET A 1 102 ? 4.158 -3.027 9.040 1.00 98.44 102 MET A C 1
ATOM 820 O O . MET A 1 102 ? 4.266 -4.191 9.443 1.00 98.44 102 MET A O 1
ATOM 824 N N . LYS A 1 103 ? 3.251 -2.188 9.536 1.00 98.06 103 LYS A N 1
ATOM 825 C CA . LYS A 1 103 ? 2.268 -2.556 10.559 1.00 98.06 103 LYS A CA 1
ATOM 826 C C . LYS A 1 103 ? 0.979 -1.778 10.337 1.00 98.06 103 LYS A C 1
ATOM 828 O O . LYS A 1 103 ? 1.012 -0.558 10.202 1.00 98.06 103 LYS A O 1
ATOM 833 N N . VAL A 1 104 ? -0.150 -2.483 10.353 1.00 98.06 104 VAL A N 1
ATOM 834 C CA . VAL A 1 104 ? -1.471 -1.842 10.366 1.00 98.06 104 VAL A CA 1
ATOM 835 C C . VAL A 1 104 ? -1.741 -1.320 11.772 1.00 98.06 104 VAL A C 1
ATOM 837 O O . VAL A 1 104 ? -1.697 -2.076 12.749 1.00 98.06 104 VAL A O 1
ATOM 840 N N . ILE A 1 105 ? -2.012 -0.025 11.875 1.00 97.62 105 ILE A N 1
ATOM 841 C CA . ILE A 1 105 ? -2.423 0.642 13.102 1.00 97.62 105 ILE A CA 1
ATOM 842 C C . ILE A 1 105 ? -3.913 0.947 12.986 1.00 97.62 105 ILE A C 1
ATOM 844 O O . ILE A 1 105 ? -4.355 1.546 12.011 1.00 97.62 105 ILE A O 1
ATOM 848 N N . LYS A 1 106 ? -4.682 0.524 13.991 1.00 96.44 106 LYS A N 1
ATOM 849 C CA . LYS A 1 106 ? -6.132 0.732 14.073 1.00 96.44 106 LYS A CA 1
ATOM 850 C C . LYS A 1 106 ? -6.451 1.509 15.349 1.00 96.44 106 LYS A C 1
ATOM 852 O O . LYS A 1 106 ? -6.620 0.879 16.397 1.00 96.44 106 LYS A O 1
ATOM 857 N N . PRO A 1 107 ? -6.421 2.848 15.319 1.00 94.94 107 PRO A N 1
ATOM 858 C CA . PRO A 1 107 ? -6.846 3.633 16.464 1.00 94.94 107 PRO A CA 1
ATOM 859 C C . PRO A 1 107 ? -8.359 3.504 16.655 1.00 94.94 107 PRO A C 1
ATOM 861 O O . PRO A 1 107 ? -9.110 3.262 15.711 1.00 94.94 107 PRO A O 1
ATOM 864 N N . GLU A 1 108 ? -8.811 3.630 17.897 1.00 92.62 108 GLU A N 1
ATOM 865 C CA . GLU A 1 108 ? -10.237 3.594 18.203 1.00 92.62 108 GLU A CA 1
ATOM 866 C C . GLU A 1 108 ? -10.937 4.784 17.534 1.00 92.62 108 GLU A C 1
ATOM 868 O O . GLU A 1 108 ? -10.431 5.908 17.586 1.00 92.62 108 GLU A O 1
ATOM 873 N N . LYS A 1 109 ? -12.077 4.529 16.872 1.00 90.94 109 LYS A N 1
ATOM 874 C CA . LYS A 1 109 ? -12.901 5.563 16.217 1.00 90.94 109 LYS A CA 1
ATOM 875 C C . LYS A 1 109 ? -12.128 6.461 15.238 1.00 90.94 109 LYS A C 1
ATOM 877 O O . LYS A 1 109 ? -12.521 7.596 14.984 1.00 90.94 109 LYS A O 1
ATOM 882 N N . SER A 1 110 ? -11.043 5.950 14.663 1.00 91.94 110 SER A N 1
ATOM 883 C CA . SER A 1 110 ? -10.203 6.677 13.709 1.00 91.94 110 SER A CA 1
ATOM 884 C C . SER A 1 110 ? -9.867 5.805 12.515 1.00 91.94 110 SER A C 1
ATOM 886 O O . SER A 1 110 ? -9.818 4.579 12.632 1.00 91.94 110 SER A O 1
ATOM 888 N N . GLN A 1 111 ? -9.562 6.453 11.395 1.00 93.19 111 GLN A N 1
ATOM 889 C CA . GLN A 1 111 ? -9.161 5.765 10.182 1.00 93.19 111 GLN A CA 1
ATOM 890 C C . GLN A 1 111 ? -7.893 4.919 10.419 1.00 93.19 111 GLN A C 1
ATOM 892 O O . GLN A 1 111 ? -6.875 5.451 10.887 1.00 93.19 111 GLN A O 1
ATOM 897 N N . PRO A 1 112 ? -7.911 3.612 10.105 1.00 96.44 112 PRO A N 1
ATOM 898 C CA . PRO A 1 112 ? -6.720 2.787 10.075 1.00 96.44 112 PRO A CA 1
ATOM 899 C C . PRO A 1 112 ? -5.692 3.281 9.059 1.00 96.44 112 PRO A C 1
ATOM 901 O O . PRO A 1 112 ? -6.006 3.819 7.998 1.00 96.44 112 PRO A O 1
ATOM 904 N N . TYR A 1 113 ? -4.427 3.035 9.370 1.00 97.00 113 TYR A N 1
ATOM 905 C CA . TYR A 1 113 ? -3.320 3.363 8.484 1.00 97.00 113 TYR A CA 1
ATOM 906 C C . TYR A 1 113 ? -2.222 2.309 8.560 1.00 97.00 113 TYR A C 1
ATOM 908 O O . TYR A 1 113 ? -2.084 1.565 9.535 1.00 97.00 113 TYR A O 1
ATOM 916 N N . ILE A 1 114 ? -1.416 2.253 7.511 1.00 97.69 114 ILE A N 1
ATOM 917 C CA . ILE A 1 114 ? -0.197 1.467 7.431 1.00 97.69 114 ILE A CA 1
ATOM 918 C C . ILE A 1 114 ? 0.948 2.385 7.839 1.00 97.69 114 ILE A C 1
ATOM 920 O O . ILE A 1 114 ? 1.197 3.407 7.204 1.00 97.69 114 ILE A O 1
ATOM 924 N N . TYR A 1 115 ? 1.651 2.013 8.903 1.00 97.56 115 TYR A N 1
ATOM 925 C CA . TYR A 1 115 ? 2.927 2.625 9.245 1.00 97.56 115 TYR A CA 1
ATOM 926 C C . TYR A 1 115 ? 4.054 1.758 8.693 1.00 97.56 115 TYR A C 1
ATOM 928 O O . TYR A 1 115 ? 4.084 0.552 8.969 1.00 97.56 115 TYR A O 1
ATOM 936 N N . ALA A 1 116 ? 4.971 2.362 7.939 1.00 97.25 116 ALA A N 1
ATOM 937 C CA . ALA A 1 116 ? 6.122 1.675 7.376 1.00 97.25 116 ALA A CA 1
ATOM 938 C C . ALA A 1 116 ? 7.435 2.426 7.627 1.00 97.25 116 ALA A C 1
ATOM 940 O O . ALA A 1 116 ? 7.484 3.650 7.574 1.00 97.25 116 ALA A O 1
ATOM 941 N N . SER A 1 117 ? 8.510 1.688 7.895 1.00 96.62 117 SER A N 1
ATOM 942 C CA . SER A 1 117 ? 9.856 2.241 8.086 1.00 96.62 117 SER A CA 1
ATOM 943 C C . SER A 1 117 ? 10.914 1.187 7.766 1.00 96.62 117 SER A C 1
ATOM 945 O O . SER A 1 117 ? 10.663 -0.013 7.889 1.00 96.62 117 SER A O 1
ATOM 947 N N . GLN A 1 118 ? 12.116 1.618 7.383 1.00 95.94 118 GLN A N 1
ATOM 948 C CA . GLN A 1 118 ? 13.264 0.712 7.241 1.00 95.94 118 GLN A CA 1
ATOM 949 C C . GLN A 1 118 ? 13.731 0.182 8.608 1.00 95.94 118 GLN A C 1
ATOM 951 O O . GLN A 1 118 ? 14.274 -0.919 8.714 1.00 95.94 118 GLN A O 1
ATOM 956 N N . GLU A 1 119 ? 13.469 0.933 9.680 1.00 95.94 119 GLU A N 1
ATOM 957 C CA . GLU A 1 119 ? 13.847 0.568 11.039 1.00 95.94 119 GLU A CA 1
ATOM 958 C C . GLU A 1 119 ? 12.729 -0.194 11.756 1.00 95.94 119 GLU A C 1
ATOM 960 O O . GLU A 1 119 ? 11.706 0.361 12.167 1.00 95.94 119 GLU A O 1
ATOM 965 N N . LYS A 1 120 ? 12.973 -1.478 12.024 1.00 96.56 120 LYS A N 1
ATOM 966 C CA . LYS A 1 120 ? 12.052 -2.348 12.773 1.00 96.56 120 LYS A CA 1
ATOM 967 C C . LYS A 1 120 ? 11.608 -1.750 14.114 1.00 96.56 120 LYS A C 1
ATOM 969 O O . LYS A 1 120 ? 10.432 -1.819 14.471 1.00 96.56 120 LYS A O 1
ATOM 974 N N . ASN A 1 121 ? 12.547 -1.162 14.857 1.00 96.44 121 ASN A N 1
ATOM 975 C CA . ASN A 1 121 ? 12.300 -0.641 16.202 1.00 96.44 121 ASN A CA 1
ATOM 976 C C . ASN A 1 121 ? 11.276 0.503 16.200 1.00 96.44 121 ASN A C 1
ATOM 978 O O . ASN A 1 121 ? 10.465 0.590 17.124 1.00 96.44 121 ASN A O 1
ATOM 982 N N . LYS A 1 122 ? 11.268 1.348 15.159 1.00 95.25 122 LYS A N 1
ATOM 983 C CA . LYS A 1 122 ? 10.280 2.423 15.001 1.00 95.25 122 LYS A CA 1
ATOM 984 C C . LYS A 1 122 ? 8.875 1.853 14.800 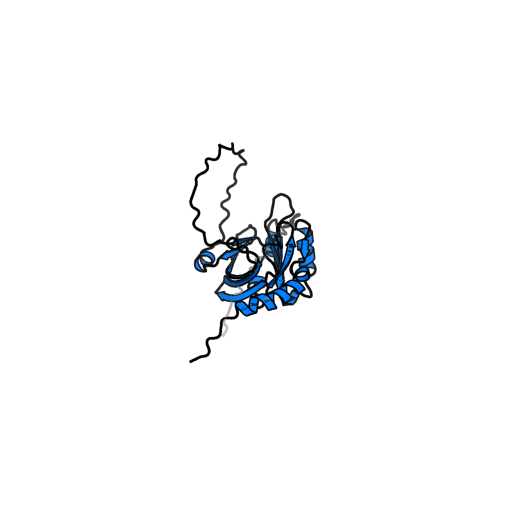1.00 95.25 122 LYS A C 1
ATOM 986 O O . LYS A 1 122 ? 7.945 2.218 15.517 1.00 95.25 122 LYS A O 1
ATOM 991 N N . VAL A 1 123 ? 8.738 0.866 13.912 1.00 95.06 123 VAL A N 1
ATOM 992 C CA . VAL A 1 123 ? 7.457 0.186 13.627 1.00 95.06 123 VAL A CA 1
ATOM 993 C C . VAL A 1 123 ? 6.920 -0.561 14.844 1.00 95.06 123 VAL A C 1
ATOM 995 O O . VAL A 1 123 ? 5.718 -0.536 15.123 1.00 95.06 123 VAL A O 1
ATOM 998 N N . GLN A 1 124 ? 7.806 -1.190 15.615 1.00 95.50 124 GLN A N 1
ATOM 999 C CA . GLN A 1 124 ? 7.425 -1.889 16.836 1.00 95.50 124 GLN A CA 1
ATOM 1000 C C . GLN A 1 124 ? 6.886 -0.925 17.898 1.00 95.50 124 GLN A C 1
ATOM 1002 O O . GLN A 1 124 ? 5.821 -1.189 18.465 1.00 95.50 124 GLN A O 1
ATOM 1007 N N . LYS A 1 125 ? 7.592 0.193 18.130 1.00 95.38 125 LYS A N 1
ATOM 1008 C CA . LYS A 1 125 ? 7.219 1.234 19.103 1.00 95.38 125 LYS A CA 1
ATOM 1009 C C . LYS A 1 125 ? 5.961 2.004 18.706 1.00 95.38 125 LYS A C 1
ATOM 1011 O O . LYS A 1 125 ? 5.289 2.536 19.589 1.00 95.38 125 LYS A O 1
ATOM 1016 N N . LYS A 1 126 ? 5.610 2.055 17.414 1.00 93.94 126 LYS A N 1
ATOM 1017 C CA . LYS A 1 126 ? 4.385 2.721 16.963 1.00 93.94 126 LYS A CA 1
ATOM 1018 C C . LYS A 1 126 ? 3.160 2.030 17.568 1.00 93.94 126 LYS A C 1
ATOM 1020 O O . LYS A 1 126 ? 2.839 0.870 17.272 1.00 93.94 126 LYS A O 1
ATOM 1025 N N . THR A 1 127 ? 2.487 2.764 18.441 1.00 91.44 127 THR A N 1
ATOM 1026 C CA . THR A 1 127 ? 1.212 2.403 19.059 1.00 91.44 127 THR A CA 1
ATOM 1027 C C . THR A 1 127 ? 0.100 3.249 18.439 1.00 91.44 127 THR A C 1
ATOM 1029 O O . THR A 1 127 ? 0.398 4.298 17.860 1.00 91.44 127 THR A O 1
ATOM 1032 N N . PRO A 1 128 ? -1.167 2.796 18.491 1.00 90.94 128 PRO A N 1
ATOM 1033 C CA . PRO A 1 128 ? -2.289 3.642 18.119 1.00 90.94 128 PRO A CA 1
ATOM 1034 C C . PRO A 1 128 ? -2.243 4.898 18.980 1.00 90.94 128 PRO A C 1
ATOM 1036 O O . PRO A 1 128 ? -2.356 4.827 20.205 1.00 90.94 128 PRO A O 1
ATOM 1039 N N . GLU A 1 129 ? -2.002 6.035 18.339 1.00 84.81 129 GLU A N 1
ATOM 1040 C CA . GLU A 1 129 ? -2.071 7.312 19.020 1.00 84.81 129 GLU A CA 1
ATOM 1041 C C . GLU A 1 129 ? -3.526 7.494 19.435 1.00 84.81 129 GLU A C 1
ATOM 1043 O O . GLU A 1 129 ? -4.427 7.460 18.595 1.00 84.81 129 GLU A O 1
ATOM 1048 N N . LYS A 1 130 ? -3.773 7.589 20.745 1.00 78.75 130 LYS A N 1
ATOM 1049 C CA . LYS A 1 130 ? -5.088 8.013 21.213 1.00 78.75 130 LYS A CA 1
ATOM 1050 C C . LYS A 1 130 ? -5.278 9.403 20.637 1.00 78.75 130 LYS A C 1
ATOM 1052 O O . LYS A 1 130 ? -4.450 10.269 20.930 1.00 78.75 130 LYS A O 1
ATOM 1057 N N . LEU A 1 131 ? -6.315 9.591 19.819 1.00 67.88 131 LEU A N 1
ATOM 1058 C CA . LEU A 1 131 ? -6.760 10.922 19.443 1.00 67.88 131 LEU A CA 1
ATOM 1059 C C . LEU A 1 131 ? -6.905 11.692 20.751 1.00 67.88 131 LEU A C 1
ATOM 1061 O O . LEU A 1 131 ? -7.790 11.422 21.560 1.00 67.88 131 LEU A O 1
ATOM 1065 N N . LYS A 1 132 ? -5.958 12.589 21.019 1.00 68.31 132 LYS A N 1
ATOM 1066 C CA . LYS A 1 132 ? -6.219 13.650 21.971 1.00 68.31 132 LYS A CA 1
ATOM 1067 C C . LYS A 1 132 ? -7.306 14.434 21.268 1.00 68.31 132 LYS A C 1
ATOM 1069 O O . LYS A 1 132 ? -7.033 14.920 20.171 1.00 68.31 132 LYS A O 1
ATOM 1074 N N . ASP A 1 133 ? -8.500 14.489 21.850 1.00 60.22 133 ASP A N 1
ATOM 1075 C CA . ASP A 1 133 ? -9.561 15.408 21.445 1.00 60.22 133 ASP A CA 1
ATOM 1076 C C . ASP A 1 133 ? -9.013 16.833 21.580 1.00 60.22 133 ASP A C 1
ATOM 1078 O O . ASP A 1 133 ? -9.292 17.572 22.519 1.00 60.22 133 ASP A O 1
ATOM 1082 N N . LYS A 1 134 ? -8.144 17.230 20.653 1.00 51.81 134 LYS A N 1
ATOM 1083 C CA . LYS A 1 134 ? -7.890 18.620 20.357 1.00 51.81 134 LYS A CA 1
ATOM 1084 C C . LYS A 1 134 ? -9.095 19.031 19.544 1.00 51.81 134 LYS A C 1
ATOM 1086 O O . LYS A 1 134 ? -9.055 19.094 18.320 1.00 51.81 134 LYS A O 1
ATOM 1091 N N . GLN A 1 135 ? -10.178 19.284 20.266 1.00 47.66 135 GLN A N 1
ATOM 1092 C CA . GLN A 1 135 ? -11.204 20.209 19.843 1.00 47.66 135 GLN A CA 1
ATOM 1093 C C . GLN A 1 135 ? -10.505 21.570 19.733 1.00 47.66 135 GLN A C 1
ATOM 1095 O O . GLN A 1 135 ? -10.499 22.376 20.654 1.00 47.66 135 GLN A O 1
ATOM 1100 N N . THR A 1 136 ? -9.752 21.768 18.651 1.00 47.09 136 THR A N 1
ATOM 1101 C CA . THR A 1 136 ? -9.270 23.088 18.278 1.00 47.09 136 THR A CA 1
ATOM 1102 C C . THR A 1 136 ? -10.501 23.841 17.831 1.00 47.09 136 THR A C 1
ATOM 1104 O O . THR A 1 136 ? -10.967 23.655 16.706 1.00 47.09 136 THR A O 1
ATOM 1107 N N . ASP A 1 137 ? -11.035 24.661 18.734 1.00 45.62 137 ASP A N 1
ATOM 1108 C CA . ASP A 1 137 ? -11.852 25.801 18.353 1.00 45.62 137 ASP A CA 1
ATOM 1109 C C . ASP A 1 137 ? -11.155 26.465 17.166 1.00 45.62 137 ASP A C 1
ATOM 1111 O O . ASP A 1 137 ? -9.955 26.758 17.227 1.00 45.62 137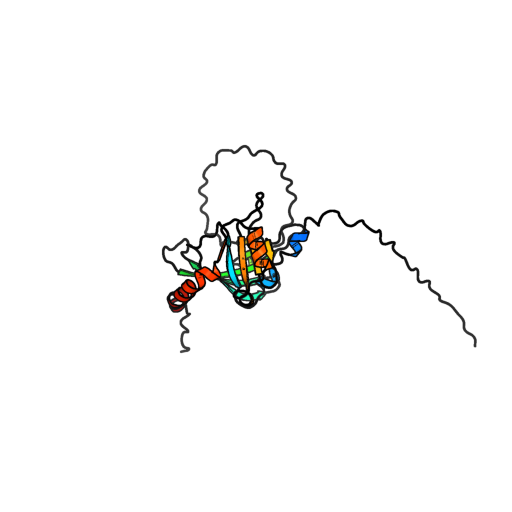 ASP A O 1
ATOM 1115 N N . MET A 1 138 ? -11.871 26.605 16.050 1.00 41.81 138 MET A N 1
ATOM 1116 C CA . MET A 1 138 ? -11.365 27.252 14.842 1.00 41.81 138 MET A CA 1
ATOM 1117 C C . ME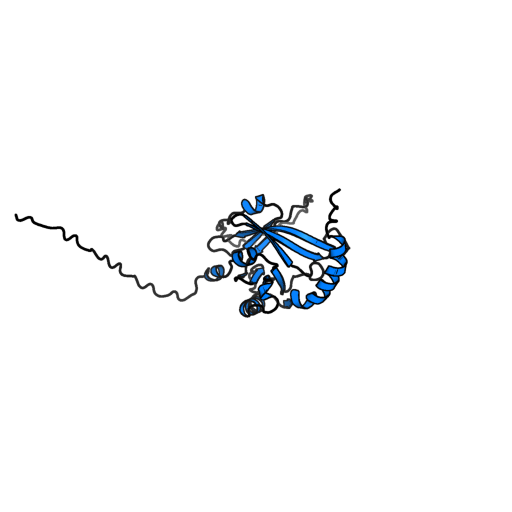T A 1 138 ? -11.171 28.744 15.132 1.00 41.81 138 MET A C 1
ATOM 1119 O O . MET A 1 138 ? -11.958 29.584 14.709 1.00 41.81 138 MET A O 1
ATOM 1123 N N . VAL A 1 139 ? -10.131 29.082 15.891 1.00 53.38 139 VAL A N 1
ATOM 1124 C CA . VAL A 1 139 ? -9.662 30.450 16.059 1.00 53.38 139 VAL A CA 1
ATOM 1125 C C . VAL A 1 139 ? -8.879 30.792 14.790 1.00 53.38 139 VAL A C 1
ATOM 1127 O O . VAL A 1 139 ? -7.905 30.097 14.477 1.00 53.38 139 VAL A O 1
ATOM 1130 N N . PRO A 1 140 ? -9.280 31.829 14.031 1.00 52.59 140 PRO A N 1
ATOM 1131 C CA . PRO A 1 140 ? -8.538 32.284 12.864 1.00 52.59 140 PRO A CA 1
ATOM 1132 C C . PRO A 1 140 ? -7.100 32.591 13.278 1.00 52.59 140 PRO A C 1
ATOM 1134 O O . PRO A 1 140 ? -6.845 33.496 14.071 1.00 52.59 140 PRO A O 1
ATOM 1137 N N . THR A 1 141 ? -6.151 31.801 12.783 1.00 58.06 141 THR A N 1
ATOM 1138 C CA . THR A 1 141 ? -4.737 32.022 13.081 1.00 58.06 141 THR A CA 1
ATOM 1139 C C . THR A 1 141 ? -4.283 33.255 12.307 1.00 58.06 141 THR A C 1
ATOM 1141 O O . THR A 1 141 ? -4.208 33.234 11.079 1.00 58.06 141 THR A O 1
ATOM 1144 N N . VAL A 1 142 ? -4.005 34.343 13.028 1.00 60.62 142 VAL A N 1
ATOM 1145 C CA . VAL A 1 142 ? -3.313 35.519 12.491 1.00 60.62 142 VAL A CA 1
ATOM 1146 C C . VAL A 1 142 ? -1.914 35.069 12.071 1.00 60.62 142 VAL A C 1
ATOM 1148 O O . VAL A 1 142 ? -1.117 34.631 12.900 1.00 60.62 142 VAL A O 1
ATOM 1151 N N . VAL A 1 143 ? -1.639 35.112 10.768 1.00 58.22 143 VAL A N 1
ATOM 1152 C CA . VAL A 1 143 ? -0.370 34.666 10.184 1.00 58.22 143 VAL A CA 1
ATOM 1153 C C . VAL A 1 143 ? 0.708 35.704 10.498 1.00 58.22 143 VAL A C 1
ATOM 1155 O O . VAL A 1 143 ? 0.717 36.787 9.916 1.00 58.22 143 VAL A O 1
ATOM 1158 N N . ALA A 1 144 ? 1.608 35.385 11.427 1.00 58.44 144 ALA A N 1
ATOM 1159 C CA . ALA A 1 144 ? 2.834 36.153 11.625 1.00 58.44 144 ALA A CA 1
ATOM 1160 C C . ALA A 1 144 ? 3.827 35.893 10.466 1.00 58.44 144 ALA A C 1
ATOM 1162 O O . ALA A 1 144 ? 3.823 34.791 9.905 1.00 58.44 144 ALA A O 1
ATOM 1163 N N . PRO A 1 145 ? 4.679 36.872 10.095 1.00 48.94 145 PRO A N 1
ATOM 1164 C CA . PRO A 1 145 ? 5.694 36.703 9.058 1.00 48.94 145 PRO A CA 1
ATOM 1165 C C . PRO A 1 145 ? 6.665 35.576 9.416 1.00 48.94 145 PRO A C 1
ATOM 1167 O O . PRO A 1 145 ? 7.205 35.527 10.520 1.00 48.94 145 PRO A O 1
ATOM 1170 N N . ARG A 1 146 ? 6.857 34.660 8.469 1.00 47.69 146 ARG A N 1
ATOM 1171 C CA . ARG A 1 146 ? 7.706 33.477 8.602 1.00 47.69 146 ARG A CA 1
ATOM 1172 C C . ARG A 1 146 ? 9.171 33.914 8.504 1.00 47.69 146 ARG A C 1
ATOM 1174 O O . ARG A 1 146 ? 9.597 34.324 7.430 1.00 47.69 146 ARG A O 1
ATOM 1181 N N . ALA A 1 147 ? 9.909 33.869 9.611 1.00 50.41 147 ALA A N 1
ATOM 1182 C CA . ALA A 1 147 ? 11.367 33.905 9.565 1.00 50.41 147 ALA A CA 1
ATOM 1183 C C . ALA A 1 147 ? 11.862 32.565 8.995 1.00 50.41 147 ALA A C 1
ATOM 1185 O O . ALA A 1 147 ? 11.359 31.504 9.374 1.00 50.41 147 ALA A O 1
ATOM 1186 N N . GLU A 1 148 ? 12.760 32.634 8.016 1.00 49.22 148 GLU A N 1
ATOM 1187 C CA . GLU A 1 148 ? 13.432 31.484 7.415 1.00 49.22 148 GLU A CA 1
ATOM 1188 C C . GLU A 1 148 ? 14.552 31.043 8.363 1.00 49.22 148 GLU A C 1
ATOM 1190 O O . GLU A 1 148 ? 15.622 31.643 8.384 1.00 49.22 148 GLU A O 1
ATOM 1195 N N . ASP A 1 149 ? 14.277 30.036 9.192 1.00 47.22 149 ASP A N 1
ATOM 1196 C CA . ASP A 1 149 ? 15.311 29.368 9.979 1.00 47.22 149 ASP A CA 1
ATOM 1197 C C . ASP A 1 149 ? 15.906 28.228 9.136 1.00 47.22 149 ASP A C 1
ATOM 1199 O O . ASP A 1 149 ? 15.239 27.231 8.838 1.00 47.22 149 ASP A O 1
ATOM 1203 N N . ASP A 1 150 ? 17.167 28.404 8.737 1.00 46.88 150 ASP A N 1
ATOM 1204 C CA . ASP A 1 150 ? 18.004 27.424 8.041 1.00 46.88 150 ASP A CA 1
ATOM 1205 C C . ASP A 1 150 ? 18.374 26.262 8.982 1.00 46.88 150 ASP A C 1
ATOM 1207 O O . ASP A 1 150 ? 19.502 26.151 9.467 1.00 46.88 150 ASP A O 1
ATOM 1211 N N . GLU A 1 151 ? 17.415 25.385 9.286 1.00 58.25 151 GLU A N 1
ATOM 1212 C CA . GLU A 1 151 ? 17.690 24.165 10.046 1.00 58.25 151 GLU A CA 1
ATOM 1213 C C . GLU A 1 151 ? 18.155 23.048 9.097 1.00 58.25 151 GLU A C 1
ATOM 1215 O O . GLU A 1 151 ? 17.400 22.510 8.278 1.00 58.25 151 GLU A O 1
ATOM 1220 N N . GLU A 1 152 ? 19.445 22.723 9.205 1.00 47.56 152 GLU A N 1
ATOM 1221 C CA . GLU A 1 152 ? 20.140 21.655 8.491 1.00 47.56 152 GLU A CA 1
ATOM 1222 C C . GLU A 1 152 ? 19.438 20.308 8.737 1.00 47.56 152 GLU A C 1
ATOM 1224 O O . GLU A 1 152 ? 19.629 19.613 9.739 1.00 47.56 152 GLU A O 1
ATOM 1229 N N . THR A 1 153 ? 18.557 19.940 7.809 1.00 44.12 153 THR A N 1
ATOM 1230 C CA . THR A 1 153 ? 17.747 18.728 7.886 1.00 44.12 153 THR A CA 1
ATOM 1231 C C . THR A 1 153 ? 18.629 17.527 7.574 1.00 44.12 153 THR A C 1
ATOM 1233 O O . THR A 1 153 ? 18.814 17.139 6.420 1.00 44.12 153 THR A O 1
ATOM 1236 N N . THR A 1 154 ? 19.174 16.905 8.625 1.00 49.25 154 THR A N 1
ATOM 1237 C CA . THR A 1 154 ? 19.694 15.532 8.547 1.00 49.25 154 THR A CA 1
ATOM 1238 C C . THR A 1 154 ? 18.720 14.684 7.729 1.00 49.25 154 THR A C 1
ATOM 1240 O O . THR A 1 154 ? 17.507 14.755 7.946 1.00 49.25 154 THR A O 1
ATOM 1243 N N . VAL A 1 155 ? 19.236 13.935 6.744 1.00 48.19 155 VAL A N 1
ATOM 1244 C CA . VAL A 1 155 ? 18.449 13.070 5.848 1.00 48.19 155 VAL A CA 1
ATOM 1245 C C . VAL A 1 155 ? 17.780 11.988 6.698 1.00 48.19 155 VAL A C 1
ATOM 1247 O O . VAL A 1 155 ? 18.294 10.889 6.887 1.00 48.19 155 VAL A O 1
ATOM 1250 N N . SER A 1 156 ? 16.653 12.355 7.298 1.00 57.97 156 SER A N 1
ATOM 1251 C CA . SER A 1 156 ? 15.893 11.548 8.233 1.00 57.97 156 SER A CA 1
ATOM 1252 C C . SER A 1 156 ? 15.373 10.340 7.474 1.00 57.97 156 SER A C 1
ATOM 1254 O O . SER A 1 156 ? 14.732 10.485 6.429 1.00 57.97 156 SER A O 1
ATOM 1256 N N . GLN A 1 157 ? 15.683 9.140 7.977 1.00 63.66 157 GLN A N 1
ATOM 1257 C CA . GLN A 1 157 ? 15.101 7.900 7.475 1.00 63.66 157 GLN A CA 1
ATOM 1258 C C . GLN A 1 157 ? 13.584 8.072 7.457 1.00 63.66 157 GLN A C 1
ATOM 1260 O O . GLN A 1 157 ? 12.949 8.198 8.506 1.00 63.66 157 GLN A O 1
ATOM 1265 N N . LYS A 1 158 ? 13.034 8.162 6.244 1.00 82.12 158 LYS A N 1
ATOM 1266 C CA . LYS A 1 158 ? 11.657 8.583 6.032 1.00 82.12 158 LYS A CA 1
ATOM 1267 C C . LYS A 1 158 ? 10.733 7.472 6.510 1.00 82.12 158 LYS A C 1
ATOM 1269 O O . LYS A 1 158 ? 10.734 6.371 5.962 1.00 82.12 158 LYS A O 1
ATOM 1274 N N . ASP A 1 159 ? 9.974 7.771 7.551 1.00 93.19 159 ASP A N 1
ATOM 1275 C CA . ASP A 1 159 ? 8.836 6.958 7.942 1.00 93.19 159 ASP A CA 1
ATOM 1276 C C . ASP A 1 159 ? 7.667 7.267 6.999 1.00 93.19 159 ASP A C 1
ATOM 1278 O O . ASP A 1 159 ? 7.478 8.409 6.570 1.00 93.19 159 ASP A O 1
ATOM 1282 N N . TYR A 1 160 ? 6.870 6.251 6.688 1.00 94.44 160 TYR A N 1
ATOM 1283 C CA . TYR A 1 160 ? 5.723 6.353 5.794 1.00 94.44 160 TYR A CA 1
ATOM 1284 C C . TYR A 1 160 ? 4.439 6.064 6.571 1.00 94.44 160 TYR A C 1
ATOM 1286 O O . TYR A 1 160 ? 4.363 5.098 7.336 1.00 94.44 160 TYR A O 1
ATOM 1294 N N . VAL A 1 161 ? 3.430 6.909 6.372 1.00 94.31 161 VAL A N 1
ATOM 1295 C CA . VAL A 1 161 ? 2.088 6.760 6.945 1.00 94.31 161 VAL A CA 1
ATOM 1296 C C . VAL A 1 161 ? 1.096 6.829 5.797 1.00 94.31 161 VAL A C 1
ATOM 1298 O O . VAL A 1 161 ? 0.896 7.895 5.227 1.00 94.31 161 VAL A O 1
ATOM 1301 N N . GLU A 1 162 ? 0.472 5.699 5.485 1.00 95.00 162 GLU A N 1
ATOM 1302 C CA . GLU A 1 162 ? -0.495 5.583 4.394 1.00 95.00 162 GLU A CA 1
ATOM 1303 C C . GLU A 1 162 ? -1.845 5.162 4.964 1.00 95.00 162 GLU A C 1
ATOM 1305 O O . GLU A 1 162 ? -1.973 4.074 5.527 1.00 95.00 162 GLU A O 1
ATOM 1310 N N . TYR A 1 163 ? -2.857 6.018 4.858 1.00 96.19 163 TYR A N 1
ATOM 1311 C CA . TYR A 1 163 ? -4.184 5.697 5.378 1.00 96.19 163 TYR A CA 1
ATOM 1312 C C . TYR A 1 163 ? -4.897 4.705 4.463 1.00 96.19 163 TYR A C 1
ATOM 1314 O O . TYR A 1 163 ? -4.742 4.742 3.242 1.00 96.19 163 TYR A O 1
ATOM 1322 N N . VAL A 1 164 ? -5.657 3.791 5.060 1.00 97.31 164 VAL A N 1
ATOM 1323 C CA . VAL A 1 164 ? -6.395 2.763 4.326 1.00 97.31 164 VAL A CA 1
ATOM 1324 C C . VAL A 1 164 ? -7.801 3.288 4.065 1.00 97.31 164 VAL A C 1
ATOM 1326 O O . VAL A 1 164 ? -8.524 3.594 5.003 1.00 97.31 164 VAL A O 1
ATOM 1329 N N . LEU A 1 165 ? -8.182 3.407 2.795 1.00 96.44 165 LEU A N 1
ATOM 1330 C CA . LEU A 1 165 ? -9.535 3.800 2.376 1.00 96.44 165 LEU A CA 1
ATOM 1331 C C . LEU A 1 165 ? -10.451 2.581 2.224 1.00 96.44 165 LEU A C 1
ATOM 1333 O O . LEU A 1 165 ? -11.665 2.674 2.359 1.00 96.44 165 LEU A O 1
ATOM 1337 N N . TYR A 1 166 ? -9.863 1.441 1.862 1.00 97.75 166 TYR A N 1
ATOM 1338 C CA . TYR A 1 166 ? -10.552 0.167 1.714 1.00 97.75 166 TYR A CA 1
ATOM 1339 C C . TYR A 1 166 ? -9.536 -0.975 1.660 1.00 97.75 166 TYR A C 1
ATOM 1341 O O . TYR A 1 166 ? -8.443 -0.815 1.114 1.00 97.75 166 TYR A O 1
ATOM 1349 N N . ALA A 1 167 ? -9.890 -2.143 2.177 1.00 98.31 167 ALA A N 1
ATOM 1350 C CA . ALA A 1 167 ? -9.093 -3.351 2.080 1.00 98.31 167 ALA A CA 1
ATOM 1351 C C . ALA A 1 167 ? -9.971 -4.605 2.066 1.00 98.31 167 ALA A C 1
ATOM 1353 O O . ALA A 1 167 ? -10.914 -4.736 2.846 1.00 98.31 167 ALA A O 1
ATOM 1354 N N . ASP A 1 168 ? -9.583 -5.561 1.229 1.00 97.88 168 ASP A N 1
ATOM 1355 C CA . ASP A 1 168 ? -10.067 -6.941 1.272 1.00 97.88 168 ASP A CA 1
ATOM 1356 C C . ASP A 1 168 ? -8.860 -7.900 1.365 1.00 97.88 168 ASP A C 1
ATOM 1358 O O . ASP A 1 168 ? -7.761 -7.503 1.748 1.00 97.88 168 ASP A O 1
ATOM 1362 N N . ASP A 1 169 ? -9.031 -9.180 1.053 1.00 97.88 169 ASP A N 1
ATOM 1363 C CA . ASP A 1 169 ? -7.976 -10.189 1.016 1.00 97.88 169 ASP A CA 1
ATOM 1364 C C . ASP A 1 169 ? -7.030 -10.039 -0.188 1.00 97.88 169 ASP A C 1
ATOM 1366 O O . ASP A 1 169 ? -5.856 -10.405 -0.098 1.00 97.88 169 ASP A O 1
ATOM 1370 N N . LYS A 1 170 ? -7.519 -9.481 -1.302 1.00 98.44 170 LYS A N 1
ATOM 1371 C CA . LYS A 1 170 ? -6.789 -9.393 -2.581 1.00 98.44 170 LYS A CA 1
ATOM 1372 C C . LYS A 1 170 ? -6.459 -7.978 -3.037 1.00 98.44 170 LYS A C 1
ATOM 1374 O O . LYS A 1 170 ? -5.724 -7.826 -4.014 1.00 98.44 170 LYS A O 1
ATOM 1379 N N . CYS A 1 171 ? -6.980 -6.946 -2.381 1.00 98.62 171 CYS A N 1
ATOM 1380 C CA . CYS A 1 171 ? -6.669 -5.567 -2.736 1.00 98.62 171 CYS A CA 1
ATOM 1381 C C . CYS A 1 171 ? -6.654 -4.644 -1.520 1.00 98.62 171 CYS A C 1
ATOM 1383 O O . CYS A 1 171 ? -7.354 -4.876 -0.536 1.00 98.62 171 CYS A O 1
ATOM 1385 N N . VAL A 1 172 ? -5.867 -3.577 -1.608 1.00 98.62 172 VAL A N 1
ATOM 1386 C CA . VAL A 1 172 ? -5.881 -2.480 -0.642 1.00 98.62 172 VAL A CA 1
ATOM 1387 C C . VAL A 1 172 ? -5.844 -1.157 -1.392 1.00 98.62 172 VAL A C 1
ATOM 1389 O O . VAL A 1 172 ? -5.038 -0.961 -2.302 1.00 98.62 172 VAL A O 1
ATOM 1392 N N . LEU A 1 173 ? -6.743 -0.258 -1.017 1.00 98.12 173 LEU A N 1
ATOM 1393 C CA . LEU A 1 173 ? -6.788 1.117 -1.472 1.00 98.12 173 LEU A CA 1
ATOM 1394 C C . LEU A 1 173 ? -6.235 1.998 -0.357 1.00 98.12 173 LEU A C 1
ATOM 1396 O O . LEU A 1 173 ? -6.815 2.071 0.726 1.00 98.12 173 LEU A O 1
ATOM 1400 N N . ILE A 1 174 ? -5.118 2.660 -0.628 1.00 97.50 174 ILE A N 1
ATOM 1401 C CA . ILE A 1 174 ? -4.505 3.619 0.293 1.00 97.50 174 ILE A CA 1
ATOM 1402 C C . ILE A 1 174 ? -4.621 5.035 -0.262 1.00 97.50 174 ILE A C 1
ATOM 1404 O O . ILE A 1 174 ? -4.674 5.221 -1.476 1.00 97.50 174 ILE A O 1
ATOM 1408 N N . GLY A 1 175 ? -4.673 6.030 0.612 1.00 94.25 175 GLY A N 1
ATOM 1409 C CA . GLY A 1 175 ? -4.787 7.443 0.254 1.00 94.25 175 GLY A CA 1
ATOM 1410 C C . GLY A 1 175 ? -5.230 8.274 1.451 1.00 94.25 175 GLY A C 1
ATOM 1411 O O . GLY A 1 175 ? -5.535 7.721 2.497 1.00 94.25 175 GLY A O 1
ATOM 1412 N N . HIS A 1 176 ? -5.289 9.596 1.320 1.00 84.88 176 HIS A N 1
ATOM 1413 C CA . HIS A 1 176 ? -5.608 10.489 2.442 1.00 84.88 176 HIS A CA 1
ATOM 1414 C C . HIS A 1 176 ? -7.000 11.093 2.297 1.00 84.88 176 HIS A C 1
ATOM 1416 O O . HIS A 1 176 ? -7.229 11.789 1.311 1.00 84.88 176 HIS A O 1
ATOM 1422 N N . TYR A 1 177 ? -7.894 10.921 3.282 1.00 80.38 177 TYR A N 1
ATOM 1423 C CA . TYR A 1 177 ? -9.142 11.693 3.310 1.00 80.38 177 TYR A CA 1
ATOM 1424 C C . TYR A 1 177 ? -8.839 13.193 3.306 1.00 80.38 177 TYR A C 1
ATOM 1426 O O . TYR A 1 177 ? -8.105 13.705 4.150 1.00 80.38 177 TYR A O 1
ATOM 1434 N N . ASN A 1 178 ? -9.422 13.899 2.343 1.00 72.75 178 ASN A N 1
ATOM 1435 C CA . ASN A 1 178 ? -9.505 15.348 2.350 1.00 72.75 178 ASN A CA 1
ATOM 1436 C C . ASN A 1 178 ? -10.957 15.760 2.606 1.00 72.75 178 ASN A C 1
ATOM 1438 O O . ASN A 1 178 ? -11.899 15.005 2.368 1.00 72.75 178 ASN A O 1
ATOM 1442 N N . GLN A 1 179 ? -11.145 16.984 3.092 1.00 67.81 179 GLN A N 1
ATOM 1443 C CA . GLN A 1 179 ? -12.481 17.525 3.365 1.00 67.81 179 GLN A CA 1
ATOM 1444 C C . GLN A 1 179 ? -13.314 17.734 2.085 1.00 67.81 179 GLN A C 1
ATOM 1446 O O . GLN A 1 179 ? -14.507 18.001 2.165 1.00 67.81 179 GLN A O 1
ATOM 1451 N N . THR A 1 180 ? -12.702 17.615 0.902 1.00 72.25 180 THR A N 1
ATOM 1452 C CA . THR A 1 180 ? -13.329 17.877 -0.400 1.00 72.25 180 THR A CA 1
ATOM 1453 C C . THR A 1 180 ? -13.912 16.625 -1.069 1.00 72.25 180 THR A C 1
ATOM 1455 O O . THR A 1 180 ? -14.455 16.717 -2.168 1.00 72.25 180 THR A O 1
ATOM 1458 N N . GLY A 1 181 ? -13.839 15.458 -0.416 1.00 73.25 181 GLY A N 1
ATOM 1459 C CA . GLY A 1 181 ? -14.582 14.246 -0.781 1.00 73.25 181 GLY A CA 1
ATOM 1460 C C . GLY A 1 181 ? -13.955 13.357 -1.861 1.00 73.25 181 GLY A C 1
ATOM 1461 O O . GLY A 1 181 ? -14.375 12.211 -1.999 1.00 73.25 181 GLY A O 1
ATOM 1462 N N . ARG A 1 182 ? -12.942 13.822 -2.605 1.00 83.69 182 ARG A N 1
ATOM 1463 C CA . ARG A 1 182 ? -12.159 12.979 -3.530 1.00 83.69 182 ARG A CA 1
ATOM 1464 C C . ARG A 1 182 ? -10.678 13.114 -3.273 1.00 83.69 182 ARG A C 1
ATOM 1466 O O . ARG A 1 182 ? -10.154 14.224 -3.229 1.00 83.69 182 ARG A O 1
ATOM 1473 N N . VAL A 1 183 ? -9.995 11.979 -3.210 1.00 89.81 183 VAL A N 1
ATOM 1474 C CA . VAL A 1 183 ? -8.632 11.906 -2.677 1.00 89.81 183 VAL A CA 1
ATOM 1475 C C . VAL A 1 183 ? -7.626 11.370 -3.685 1.00 89.81 183 VAL A C 1
ATOM 1477 O O . VAL A 1 183 ? -7.985 10.641 -4.613 1.00 89.81 183 VAL A O 1
ATOM 1480 N N . ALA A 1 184 ? -6.355 11.724 -3.498 1.00 92.69 184 ALA A N 1
ATOM 1481 C CA . ALA A 1 184 ? -5.273 11.008 -4.156 1.00 92.69 184 ALA A CA 1
ATOM 1482 C C . ALA A 1 184 ? -5.129 9.626 -3.501 1.00 92.69 184 ALA A C 1
ATOM 1484 O O . ALA A 1 184 ? -5.095 9.526 -2.272 1.00 92.69 184 ALA A O 1
ATOM 1485 N N . CYS A 1 185 ? -5.087 8.570 -4.306 1.00 95.88 185 CYS A N 1
ATOM 1486 C CA . CYS A 1 185 ? -5.102 7.200 -3.834 1.00 95.88 185 CYS A CA 1
ATOM 1487 C C . CYS A 1 185 ? -4.356 6.236 -4.767 1.00 95.88 185 CYS A C 1
ATOM 1489 O O . CYS A 1 185 ? -4.138 6.498 -5.957 1.00 95.88 185 CYS A O 1
ATOM 1491 N N . TYR A 1 186 ? -4.042 5.070 -4.216 1.00 97.44 186 TYR A N 1
ATOM 1492 C CA . TYR A 1 186 ? -3.314 3.996 -4.871 1.00 97.44 186 TYR A CA 1
ATOM 1493 C C . TYR A 1 186 ? -3.997 2.667 -4.575 1.00 97.44 186 TYR A C 1
ATOM 1495 O O . TYR A 1 186 ? -4.189 2.302 -3.414 1.00 97.44 186 TYR A O 1
ATOM 1503 N N . LEU A 1 187 ? -4.355 1.934 -5.626 1.00 98.31 187 LEU A N 1
ATOM 1504 C CA . LEU A 1 187 ? -4.904 0.590 -5.517 1.00 98.31 187 LEU A CA 1
ATOM 1505 C C . LEU A 1 187 ? -3.790 -0.426 -5.730 1.00 98.31 187 LEU A C 1
ATOM 1507 O O . LEU A 1 187 ? -3.244 -0.544 -6.830 1.00 98.31 187 LEU A O 1
ATOM 1511 N N . TRP A 1 188 ? -3.515 -1.195 -4.687 1.00 98.62 188 TRP A N 1
ATOM 1512 C CA . TRP A 1 188 ? -2.606 -2.329 -4.703 1.00 98.62 188 TRP A CA 1
ATOM 1513 C C . TRP A 1 188 ? -3.397 -3.627 -4.765 1.00 98.62 188 TRP A C 1
ATOM 1515 O O . TRP A 1 188 ? -4.442 -3.756 -4.128 1.00 98.62 188 TRP A O 1
ATOM 1525 N N . VAL A 1 189 ? -2.904 -4.589 -5.538 1.00 98.62 189 VAL A N 1
ATOM 1526 C CA . VAL A 1 189 ? -3.581 -5.868 -5.780 1.00 98.62 189 VAL A CA 1
ATOM 1527 C C . VAL A 1 189 ? -2.575 -7.005 -5.645 1.00 98.62 189 VAL A C 1
ATOM 1529 O O . VAL A 1 189 ? -1.422 -6.872 -6.055 1.00 98.62 189 VAL A O 1
ATOM 1532 N N . THR A 1 190 ? -2.994 -8.121 -5.056 1.00 98.75 190 THR A N 1
ATOM 1533 C CA . THR A 1 190 ? -2.162 -9.326 -4.954 1.00 98.75 190 THR A CA 1
ATOM 1534 C C . THR A 1 190 ? -1.887 -9.928 -6.331 1.00 98.75 190 THR A C 1
ATOM 1536 O O . THR A 1 190 ? -2.686 -9.783 -7.260 1.00 98.75 190 THR A O 1
ATOM 1539 N N . SER A 1 191 ? -0.772 -10.644 -6.484 1.00 98.38 191 SER A N 1
ATOM 1540 C CA . SER A 1 191 ? -0.440 -11.358 -7.726 1.00 98.38 191 SER A CA 1
ATOM 1541 C C . SER A 1 191 ? -1.587 -12.259 -8.209 1.00 98.38 191 SER A C 1
ATOM 1543 O O . SER A 1 191 ? -1.888 -12.285 -9.402 1.00 98.38 191 SER A O 1
ATOM 1545 N N . ALA A 1 192 ? -2.306 -12.910 -7.287 1.00 98.38 192 ALA A N 1
ATOM 1546 C CA . ALA A 1 192 ? -3.467 -13.749 -7.583 1.00 98.38 192 ALA A CA 1
ATOM 1547 C C . ALA A 1 192 ? -4.653 -13.002 -8.227 1.00 98.38 192 ALA A C 1
ATOM 1549 O O . ALA A 1 192 ? -5.478 -13.624 -8.894 1.00 98.38 192 ALA A O 1
ATOM 1550 N N . ALA A 1 193 ? -4.767 -11.686 -8.034 1.00 98.19 193 ALA A N 1
ATOM 1551 C CA . ALA A 1 193 ? -5.880 -10.879 -8.533 1.00 98.19 193 ALA A CA 1
ATOM 1552 C C . ALA A 1 193 ? -5.474 -9.900 -9.644 1.00 98.19 193 ALA A C 1
ATOM 1554 O O . ALA A 1 193 ? -6.317 -9.170 -10.155 1.00 98.19 193 ALA A O 1
ATOM 1555 N N . VAL A 1 194 ? -4.210 -9.883 -10.069 1.00 97.31 194 VAL A N 1
ATOM 1556 C CA . VAL A 1 194 ? -3.727 -8.869 -11.016 1.00 97.31 194 VAL A CA 1
ATOM 1557 C C . VAL A 1 194 ? -4.339 -9.007 -12.420 1.00 97.31 194 VAL A C 1
ATOM 1559 O O . VAL A 1 194 ? -4.669 -8.012 -13.067 1.00 97.31 194 VAL A O 1
ATOM 1562 N N . ASN A 1 195 ? -4.571 -10.247 -12.862 1.00 97.19 195 ASN A N 1
ATOM 1563 C CA . ASN A 1 195 ? -5.190 -10.556 -14.157 1.00 97.19 195 ASN A CA 1
ATOM 1564 C C . ASN A 1 195 ? -6.724 -10.527 -14.107 1.00 97.19 195 ASN A C 1
ATOM 1566 O O . ASN A 1 195 ? -7.373 -10.333 -15.133 1.00 97.19 195 ASN A O 1
ATOM 1570 N N . ASN A 1 196 ? -7.302 -10.700 -12.916 1.00 97.50 196 ASN A N 1
ATOM 1571 C CA . ASN A 1 196 ? -8.742 -10.682 -12.683 1.00 97.50 196 ASN A CA 1
ATOM 1572 C C . ASN A 1 196 ? -9.057 -9.912 -11.386 1.00 97.50 196 ASN A C 1
ATOM 1574 O O . ASN A 1 196 ? -9.359 -10.526 -10.357 1.00 97.50 196 ASN A O 1
ATOM 1578 N N . PRO A 1 197 ? -8.917 -8.575 -11.399 1.00 94.81 197 PRO A N 1
ATOM 1579 C CA . PRO A 1 197 ? -9.103 -7.758 -10.206 1.00 94.81 197 PRO A CA 1
ATOM 1580 C C . PRO A 1 197 ? -10.563 -7.773 -9.764 1.00 94.81 197 PRO A C 1
ATOM 1582 O O . PRO A 1 197 ? -11.475 -7.707 -10.591 1.00 94.81 197 PRO A O 1
ATOM 1585 N N . LEU A 1 198 ? -10.788 -7.790 -8.450 1.00 97.25 198 LEU A N 1
ATOM 1586 C CA . LEU A 1 198 ? -12.138 -7.786 -7.893 1.00 97.25 198 LEU A CA 1
ATOM 1587 C C . LEU A 1 198 ? -12.907 -6.540 -8.362 1.00 97.25 198 LEU A C 1
ATOM 1589 O O . LEU A 1 198 ? -12.396 -5.414 -8.336 1.00 97.25 198 LEU A O 1
ATOM 1593 N N . SER A 1 199 ? -14.147 -6.747 -8.808 1.00 97.75 199 SER A N 1
ATOM 1594 C CA . SER A 1 199 ? -14.995 -5.684 -9.358 1.00 97.75 199 SER A CA 1
ATOM 1595 C C . SER A 1 199 ? -15.226 -4.563 -8.346 1.00 97.75 199 SER A C 1
ATOM 1597 O O . SER A 1 199 ? -15.135 -3.391 -8.711 1.00 97.75 199 SER A O 1
ATOM 1599 N N . HIS A 1 200 ? -15.425 -4.904 -7.070 1.00 97.88 200 HIS A N 1
ATOM 1600 C CA . HIS A 1 200 ? -15.601 -3.921 -6.005 1.00 97.88 200 HIS A CA 1
ATOM 1601 C C . HIS A 1 200 ? -14.343 -3.063 -5.789 1.00 97.88 200 HIS A C 1
ATOM 1603 O O . HIS A 1 200 ? -14.471 -1.853 -5.657 1.00 97.88 200 HIS A O 1
ATOM 1609 N N . CYS A 1 201 ? -13.127 -3.622 -5.858 1.00 98.06 201 CYS A N 1
ATOM 1610 C CA . CYS A 1 201 ? -11.894 -2.835 -5.719 1.00 98.06 201 CYS A CA 1
ATOM 1611 C C . CYS A 1 201 ? -11.781 -1.787 -6.833 1.00 98.06 201 CYS A C 1
ATOM 1613 O O . CYS A 1 201 ? -11.416 -0.640 -6.581 1.00 98.06 201 CYS A O 1
ATOM 1615 N N . ASN A 1 202 ? -12.135 -2.173 -8.067 1.00 97.75 202 ASN A N 1
ATOM 1616 C CA . ASN A 1 202 ? -12.167 -1.257 -9.207 1.00 97.75 202 ASN A CA 1
ATOM 1617 C C . ASN A 1 202 ? -13.253 -0.189 -9.065 1.00 97.75 202 ASN A C 1
ATOM 1619 O O . ASN A 1 202 ? -13.002 0.964 -9.401 1.00 97.75 202 ASN A O 1
ATOM 1623 N N . PHE A 1 203 ? -14.435 -0.565 -8.578 1.00 97.75 203 PHE A N 1
ATOM 1624 C CA . PHE A 1 203 ? -15.520 0.375 -8.327 1.00 97.75 203 PHE A CA 1
ATOM 1625 C C . PHE A 1 203 ? -15.123 1.412 -7.268 1.00 97.75 203 PHE A C 1
ATOM 1627 O O . PHE A 1 203 ? -15.244 2.613 -7.507 1.00 97.75 203 PHE A O 1
ATOM 1634 N N . ILE A 1 204 ? -14.565 0.967 -6.140 1.00 96.69 204 ILE A N 1
ATOM 1635 C CA . ILE A 1 204 ? -14.216 1.836 -5.011 1.00 96.69 204 ILE A CA 1
ATOM 1636 C C . ILE A 1 204 ? -13.137 2.852 -5.405 1.00 96.69 204 ILE A C 1
ATOM 1638 O O . ILE A 1 204 ? -13.316 4.038 -5.132 1.00 96.69 204 ILE A O 1
ATOM 1642 N N . ILE A 1 205 ? -12.072 2.454 -6.120 1.00 96.69 205 ILE A N 1
ATOM 1643 C CA . ILE A 1 205 ? -11.075 3.433 -6.602 1.00 96.69 205 ILE A CA 1
ATOM 1644 C C . ILE A 1 205 ? -11.705 4.473 -7.540 1.00 96.69 205 ILE A C 1
ATOM 1646 O O . ILE A 1 205 ? -11.373 5.651 -7.456 1.00 96.69 205 ILE A O 1
ATOM 1650 N N . THR A 1 206 ? -12.642 4.075 -8.407 1.00 96.00 206 THR A N 1
ATOM 1651 C CA . THR A 1 206 ? -13.326 5.025 -9.303 1.00 96.00 206 THR A CA 1
ATOM 1652 C C . THR A 1 206 ? -14.327 5.930 -8.591 1.00 96.00 206 THR A C 1
ATOM 1654 O O . THR A 1 206 ? -14.602 7.024 -9.079 1.00 96.00 206 THR A O 1
ATOM 1657 N N . ALA A 1 207 ? -14.862 5.494 -7.449 1.00 95.12 207 ALA A N 1
ATOM 1658 C CA . ALA A 1 207 ? -15.824 6.255 -6.664 1.00 95.12 207 ALA A CA 1
ATOM 1659 C C . ALA A 1 207 ? -15.143 7.262 -5.724 1.00 95.12 207 ALA A C 1
ATOM 1661 O O . ALA A 1 207 ? -15.583 8.408 -5.638 1.00 95.12 207 ALA A O 1
ATOM 1662 N N . LEU A 1 208 ? -14.070 6.848 -5.039 1.00 94.00 208 LEU A N 1
ATOM 1663 C CA . LEU A 1 208 ? -13.435 7.634 -3.974 1.00 94.00 208 LEU A CA 1
ATOM 1664 C C . LEU A 1 208 ? -12.313 8.559 -4.462 1.00 94.00 208 LEU A C 1
ATOM 1666 O O . LEU A 1 208 ? -12.011 9.563 -3.814 1.00 94.00 208 LEU A O 1
ATOM 1670 N N . CYS A 1 209 ? -11.665 8.234 -5.580 1.00 95.00 209 CYS A N 1
ATOM 1671 C CA . CYS A 1 209 ? -10.419 8.895 -5.948 1.00 95.00 209 CYS A CA 1
ATOM 1672 C C . CYS A 1 209 ? -10.573 9.966 -7.028 1.00 95.00 209 CYS A C 1
ATOM 1674 O O . CYS A 1 209 ? -11.518 9.978 -7.819 1.00 95.00 209 CYS A O 1
ATOM 1676 N N . VAL A 1 210 ? -9.617 10.896 -7.062 1.00 93.75 210 VAL A N 1
ATOM 1677 C CA . VAL A 1 210 ? -9.575 11.975 -8.057 1.00 93.75 210 VAL A CA 1
ATOM 1678 C C . 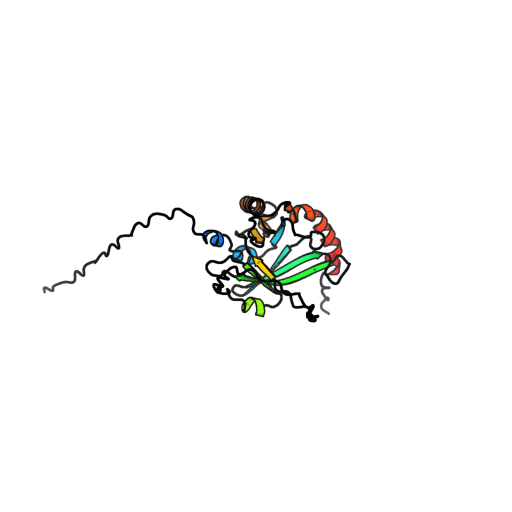VAL A 1 210 ? -9.245 11.419 -9.447 1.00 93.75 210 VAL A C 1
ATOM 1680 O O . VAL A 1 210 ? -8.325 10.624 -9.618 1.00 93.75 210 VAL A O 1
ATOM 1683 N N . ASN A 1 211 ? -9.971 11.877 -10.466 1.00 92.38 211 ASN A N 1
ATOM 1684 C CA . ASN A 1 211 ? -9.667 11.560 -11.862 1.00 92.38 211 ASN A CA 1
ATOM 1685 C C . ASN A 1 211 ? -8.537 12.451 -12.415 1.00 92.38 211 ASN A C 1
ATOM 1687 O O . ASN A 1 211 ? -8.425 13.604 -12.003 1.00 92.38 211 ASN A O 1
ATOM 1691 N N . PRO A 1 212 ? -7.757 11.972 -13.403 1.00 94.56 212 PRO A N 1
ATOM 1692 C CA . PRO A 1 212 ? -7.835 10.648 -14.027 1.00 94.56 212 PRO A CA 1
ATOM 1693 C C . PRO A 1 212 ? -7.218 9.533 -13.165 1.00 94.56 212 PRO A C 1
ATOM 1695 O O . PRO A 1 212 ? -6.360 9.786 -12.323 1.00 94.56 212 PRO A O 1
ATOM 1698 N N . ILE A 1 213 ? -7.635 8.287 -13.417 1.00 96.12 213 ILE A N 1
ATOM 1699 C CA . ILE A 1 213 ? -7.055 7.084 -12.802 1.00 96.12 213 ILE A CA 1
ATOM 1700 C C . ILE A 1 213 ? -6.160 6.385 -13.823 1.00 96.12 213 ILE A C 1
ATOM 1702 O O . ILE A 1 213 ? -6.619 5.886 -14.851 1.00 96.12 213 ILE A O 1
ATOM 1706 N N . TYR A 1 214 ? -4.870 6.331 -13.521 1.00 96.12 214 TYR A N 1
ATOM 1707 C CA . TYR A 1 214 ? -3.859 5.663 -14.319 1.00 96.12 214 TYR A CA 1
ATOM 1708 C C . TYR A 1 214 ? -3.852 4.152 -14.053 1.00 96.12 214 TYR A C 1
ATOM 1710 O O . TYR A 1 214 ? -3.797 3.709 -12.904 1.00 96.12 214 TYR A O 1
ATOM 1718 N N . ASN A 1 215 ? -3.882 3.341 -15.116 1.00 96.69 215 ASN A N 1
ATOM 1719 C CA . ASN A 1 215 ? -3.752 1.882 -15.029 1.00 96.69 215 ASN A CA 1
ATOM 1720 C C . ASN A 1 215 ? -2.272 1.478 -14.937 1.00 96.69 215 ASN A C 1
ATOM 1722 O O . ASN A 1 215 ? -1.726 0.968 -15.913 1.00 96.69 215 ASN A O 1
ATOM 1726 N N . ALA A 1 216 ? -1.654 1.701 -13.775 1.00 96.88 216 ALA A N 1
ATOM 1727 C CA . ALA A 1 216 ? -0.227 1.477 -13.534 1.00 96.88 216 ALA A CA 1
ATOM 1728 C C . ALA A 1 216 ? 0.262 0.108 -14.018 1.00 96.88 216 ALA A C 1
ATOM 1730 O O . ALA A 1 216 ? 1.073 0.040 -14.937 1.00 96.88 216 ALA A O 1
ATOM 1731 N N . TYR A 1 217 ? -0.305 -0.980 -13.499 1.00 97.00 217 TYR A N 1
ATOM 1732 C CA . TYR A 1 217 ? 0.159 -2.323 -13.847 1.00 97.00 217 TYR A CA 1
ATOM 1733 C C . TYR A 1 217 ? 0.014 -2.638 -15.343 1.00 97.00 217 TYR A C 1
ATOM 1735 O O . TYR A 1 217 ? 0.970 -3.052 -15.993 1.00 97.00 217 TYR A O 1
ATOM 1743 N N . LYS A 1 218 ? -1.181 -2.417 -15.911 1.00 97.12 218 LYS A N 1
ATOM 1744 C CA . LYS A 1 218 ? -1.475 -2.796 -17.304 1.00 97.12 218 LYS A CA 1
ATOM 1745 C C . LYS A 1 218 ? -0.737 -1.935 -18.322 1.00 97.12 218 LYS A C 1
ATOM 1747 O O . LYS A 1 218 ? -0.298 -2.448 -19.343 1.00 97.12 218 LYS A O 1
ATOM 1752 N N . TYR A 1 219 ? -0.632 -0.631 -18.073 1.00 96.81 219 TYR A N 1
ATOM 1753 C CA . TYR A 1 219 ? 0.048 0.273 -18.996 1.00 96.81 219 TYR A CA 1
ATOM 1754 C C . TYR A 1 219 ? 1.559 0.030 -18.995 1.00 96.81 219 TYR A C 1
ATOM 1756 O O . TYR A 1 219 ? 2.205 0.124 -20.036 1.00 96.81 219 TYR A O 1
ATOM 1764 N N . GLU A 1 220 ? 2.130 -0.281 -17.831 1.00 95.56 220 GLU A N 1
ATOM 1765 C CA . GLU A 1 220 ? 3.576 -0.421 -17.681 1.00 95.56 220 GLU A CA 1
ATOM 1766 C C . GLU A 1 220 ? 4.081 -1.838 -17.961 1.00 95.56 220 GLU A C 1
ATOM 1768 O O . GLU A 1 220 ? 5.277 -1.997 -18.166 1.00 95.56 220 GLU A O 1
ATOM 1773 N N . GLU A 1 221 ? 3.210 -2.852 -18.042 1.00 95.31 221 GLU A N 1
ATOM 1774 C CA . GLU A 1 221 ? 3.584 -4.273 -18.126 1.00 95.31 221 GLU A CA 1
ATOM 1775 C C . GLU A 1 221 ? 4.708 -4.563 -19.135 1.00 95.31 221 GLU A C 1
ATOM 1777 O O . GLU A 1 221 ? 5.702 -5.212 -18.798 1.00 95.31 221 GLU A O 1
ATOM 1782 N N . LYS A 1 222 ? 4.574 -4.070 -20.373 1.00 96.12 222 LYS A N 1
ATOM 1783 C CA . LYS A 1 222 ? 5.588 -4.268 -21.419 1.00 96.12 222 LYS A CA 1
ATOM 1784 C C . LYS A 1 222 ? 6.909 -3.594 -21.042 1.00 96.12 222 LYS A C 1
ATOM 1786 O O . LYS A 1 222 ? 7.952 -4.238 -21.055 1.00 96.12 222 LYS A O 1
ATOM 1791 N N . THR A 1 223 ? 6.844 -2.329 -20.645 1.00 94.56 223 THR A N 1
ATOM 1792 C CA . THR A 1 223 ? 8.006 -1.538 -20.226 1.00 94.56 223 THR A CA 1
ATOM 1793 C C . THR A 1 223 ? 8.724 -2.173 -19.033 1.00 94.56 223 THR A C 1
ATOM 1795 O O . THR A 1 223 ? 9.950 -2.188 -18.987 1.00 94.56 223 THR A O 1
ATOM 1798 N N . CYS A 1 224 ? 7.983 -2.755 -18.089 1.00 94.25 224 CYS A N 1
ATOM 1799 C CA . CYS A 1 224 ? 8.551 -3.449 -16.937 1.00 94.25 224 CYS A CA 1
ATOM 1800 C C . CYS A 1 224 ? 9.337 -4.697 -17.340 1.00 94.25 224 CYS A C 1
ATOM 1802 O O . CYS A 1 224 ? 10.407 -4.944 -16.788 1.00 94.25 224 CYS A O 1
ATOM 1804 N N . LYS A 1 225 ? 8.848 -5.460 -18.328 1.00 94.81 225 LYS A N 1
ATOM 1805 C CA . LYS A 1 225 ? 9.577 -6.616 -18.877 1.00 94.81 225 LYS A CA 1
ATOM 1806 C C . LYS A 1 225 ? 10.883 -6.178 -19.539 1.00 94.81 225 LYS A C 1
ATOM 1808 O O . LYS A 1 225 ? 11.916 -6.803 -19.310 1.00 94.81 225 LYS A O 1
ATOM 1813 N N . ASP A 1 226 ? 10.856 -5.081 -20.291 1.00 94.19 226 ASP A N 1
ATOM 1814 C CA . ASP A 1 226 ? 12.054 -4.533 -20.934 1.00 94.19 226 ASP A CA 1
ATOM 1815 C C . ASP A 1 226 ? 13.075 -4.043 -19.887 1.00 94.19 226 ASP A C 1
ATOM 1817 O O . ASP A 1 226 ? 14.266 -4.354 -19.972 1.00 94.19 226 ASP A O 1
ATOM 1821 N N . PHE A 1 227 ? 12.616 -3.347 -18.842 1.00 93.06 227 PHE A N 1
ATOM 1822 C CA . PHE A 1 227 ? 13.474 -2.904 -17.738 1.00 93.06 227 PHE A CA 1
ATOM 1823 C C . PHE A 1 227 ? 14.075 -4.061 -16.944 1.00 93.06 227 PHE A C 1
ATOM 1825 O O . PHE A 1 227 ? 15.258 -4.008 -16.607 1.00 93.06 227 PHE A O 1
ATOM 1832 N N . ASP A 1 228 ? 13.314 -5.126 -16.700 1.00 92.19 228 ASP A N 1
ATOM 1833 C CA . ASP A 1 228 ? 13.821 -6.328 -16.040 1.00 92.19 228 ASP A CA 1
ATOM 1834 C C . ASP A 1 228 ? 15.011 -6.933 -16.801 1.00 92.19 228 ASP A C 1
ATOM 1836 O O . ASP A 1 228 ? 16.003 -7.323 -16.182 1.00 92.19 228 ASP A O 1
ATOM 1840 N N . VAL A 1 229 ? 14.968 -6.958 -18.137 1.00 90.81 229 VAL A N 1
ATOM 1841 C CA . VAL A 1 229 ? 16.078 -7.460 -18.965 1.00 90.81 229 VAL A CA 1
ATOM 1842 C C . VAL A 1 229 ? 17.319 -6.569 -18.848 1.00 90.81 229 VAL A C 1
ATOM 1844 O O . VAL A 1 229 ? 18.438 -7.084 -18.773 1.00 90.81 229 VAL A O 1
ATOM 1847 N N . ILE A 1 230 ? 17.129 -5.249 -18.821 1.00 89.69 230 ILE A N 1
ATOM 1848 C CA . ILE A 1 230 ? 18.218 -4.263 -18.814 1.00 89.69 230 ILE A CA 1
ATOM 1849 C C . ILE A 1 230 ? 18.880 -4.172 -17.431 1.00 89.69 230 ILE A C 1
ATOM 1851 O O . ILE A 1 230 ? 20.103 -4.267 -17.318 1.00 89.69 230 ILE A O 1
ATOM 1855 N N . PHE A 1 231 ? 18.088 -4.016 -16.369 1.00 85.75 231 PHE A N 1
ATOM 1856 C CA . PHE A 1 231 ? 18.586 -3.605 -15.054 1.00 85.75 231 PHE A CA 1
ATOM 1857 C C . PHE A 1 231 ? 18.798 -4.760 -14.065 1.00 85.75 231 PHE A C 1
ATOM 1859 O O . PHE A 1 231 ? 19.731 -4.691 -13.257 1.00 85.75 231 PHE A O 1
ATOM 1866 N N . LYS A 1 232 ? 18.013 -5.853 -14.120 1.00 72.94 232 LYS A N 1
ATOM 1867 C CA . LYS A 1 232 ? 18.216 -6.983 -13.183 1.00 72.94 232 LYS A CA 1
ATOM 1868 C C . LYS A 1 232 ? 19.524 -7.724 -13.439 1.00 72.94 232 LYS A C 1
ATOM 1870 O O . LYS A 1 232 ? 20.135 -8.214 -12.493 1.00 72.94 232 LYS A O 1
ATOM 1875 N N . ARG A 1 233 ? 20.024 -7.732 -14.681 1.00 73.31 233 ARG A N 1
ATOM 1876 C CA . ARG A 1 233 ? 21.352 -8.289 -15.002 1.00 73.31 233 ARG A CA 1
ATOM 1877 C C . ARG A 1 233 ? 22.489 -7.592 -14.252 1.00 73.31 233 ARG A C 1
ATOM 1879 O O . ARG A 1 233 ? 23.501 -8.225 -13.980 1.00 73.31 233 ARG A O 1
ATOM 1886 N N . GLN A 1 234 ? 22.323 -6.317 -13.905 1.00 70.50 234 GLN A N 1
ATOM 1887 C CA . GLN A 1 234 ? 23.349 -5.541 -13.206 1.00 70.50 234 GLN A CA 1
ATOM 1888 C C . GLN A 1 234 ? 23.328 -5.747 -11.683 1.00 70.50 234 GLN A C 1
ATOM 1890 O O . GLN A 1 234 ? 24.353 -5.553 -11.038 1.00 70.50 234 GLN A O 1
ATOM 1895 N N . HIS A 1 235 ? 22.190 -6.168 -11.117 1.00 66.75 235 HIS A N 1
ATOM 1896 C CA . HIS A 1 235 ? 21.968 -6.244 -9.665 1.00 66.75 235 HIS A CA 1
ATOM 1897 C C . HIS A 1 235 ? 21.802 -7.668 -9.129 1.00 66.75 235 HIS A C 1
ATOM 1899 O O . HIS A 1 235 ? 21.606 -7.847 -7.928 1.00 66.75 235 HIS A O 1
ATOM 1905 N N . SER A 1 236 ? 21.886 -8.690 -9.985 1.00 59.16 236 SER A N 1
ATOM 1906 C CA . SER A 1 236 ? 21.952 -10.068 -9.508 1.00 59.16 236 SER A CA 1
ATOM 1907 C C . SER A 1 236 ? 23.234 -10.203 -8.677 1.00 59.16 236 SER A C 1
ATOM 1909 O O . SER A 1 236 ? 24.314 -9.969 -9.234 1.00 59.16 236 SER A O 1
ATOM 1911 N N . PRO A 1 237 ? 23.158 -10.518 -7.367 1.00 59.41 237 PRO A N 1
ATOM 1912 C CA . PRO A 1 237 ? 24.351 -10.680 -6.551 1.00 59.41 237 PRO A CA 1
ATOM 1913 C C . PRO A 1 237 ? 25.232 -11.688 -7.273 1.00 59.41 237 PRO A C 1
ATOM 1915 O O . PRO A 1 237 ? 24.772 -12.789 -7.583 1.00 59.41 237 PRO A O 1
ATOM 1918 N N . ARG A 1 238 ? 26.464 -11.291 -7.627 1.00 52.91 238 ARG A N 1
ATOM 1919 C CA . ARG A 1 238 ? 27.451 -12.246 -8.128 1.00 52.91 238 ARG A CA 1
ATOM 1920 C C . ARG A 1 238 ? 27.549 -13.297 -7.039 1.00 52.91 238 ARG A C 1
ATOM 1922 O O . ARG A 1 238 ? 28.109 -13.017 -5.982 1.00 52.91 238 ARG A O 1
ATOM 1929 N N . ILE A 1 239 ? 26.939 -14.455 -7.274 1.00 52.06 239 ILE A N 1
ATOM 1930 C CA . ILE A 1 239 ? 27.134 -15.635 -6.453 1.00 52.06 239 ILE A CA 1
ATOM 1931 C C . ILE A 1 239 ? 28.635 -15.866 -6.552 1.00 52.06 239 ILE A C 1
ATOM 1933 O O . ILE A 1 239 ? 29.131 -16.278 -7.601 1.00 52.06 239 ILE A O 1
ATOM 1937 N N . GLN A 1 240 ? 29.372 -15.452 -5.522 1.00 49.88 240 GLN A N 1
ATOM 1938 C CA . GLN A 1 240 ? 30.775 -15.795 -5.418 1.00 49.88 240 GLN A CA 1
ATOM 1939 C C . GLN A 1 240 ? 30.772 -17.313 -5.347 1.00 49.88 240 GLN A C 1
ATOM 1941 O O . GLN A 1 240 ? 30.192 -17.887 -4.423 1.00 49.88 240 GLN A O 1
ATOM 1946 N N . ALA A 1 241 ? 31.291 -17.949 -6.397 1.00 52.22 241 ALA A N 1
ATOM 1947 C CA . ALA A 1 241 ? 31.454 -19.387 -6.400 1.00 52.22 241 ALA A CA 1
ATOM 1948 C C . ALA A 1 241 ? 32.232 -19.752 -5.125 1.00 52.22 241 ALA A C 1
ATOM 1950 O O . ALA A 1 241 ? 33.208 -19.058 -4.817 1.00 52.22 241 ALA A O 1
ATOM 1951 N N . PRO A 1 242 ? 31.781 -20.754 -4.353 1.00 59.59 242 PRO A N 1
ATOM 1952 C CA . PRO A 1 242 ? 32.550 -21.217 -3.211 1.00 59.59 242 PRO A CA 1
ATOM 1953 C C . PRO A 1 242 ? 33.944 -21.611 -3.711 1.00 59.59 242 PRO A C 1
ATOM 1955 O O . PRO A 1 242 ? 34.055 -22.363 -4.682 1.00 59.59 242 PRO A O 1
ATOM 1958 N N . VAL A 1 243 ? 34.968 -21.009 -3.100 1.00 64.69 243 VAL A N 1
ATOM 1959 C CA . VAL A 1 243 ? 36.388 -21.318 -3.331 1.00 64.69 243 VAL A CA 1
ATOM 1960 C C . VAL A 1 243 ? 36.707 -22.681 -2.738 1.00 64.69 243 VAL A C 1
ATOM 1962 O O . VAL A 1 243 ? 36.229 -22.939 -1.609 1.00 64.69 243 VAL A O 1
#

Radius of gyration: 25.8 Å; chains: 1; bounding box: 73×84×76 Å